Protein AF-A0AAU2DWI3-F1 (afdb_monomer)

Nearest PDB structures (foldseek):
  1qu7-assembly1_A  TM=3.838E-01  e=1.551E+00  Escherichia coli
  5xg2-assembly1_A  TM=2.667E-01  e=9.250E-01  Pyrococcus yayanosii CH1
  3g6b-assembly1_A  TM=2.271E-01  e=2.468E+00  Thermotoga maritima
  5sxc-assembly1_B  TM=2.935E-01  e=6.935E+00  Homo sapiens
  1qu7-assembly1_B  TM=2.711E-01  e=6.935E+00  Escherichia coli

Solvent-accessible surface area (backbone atoms only — not comparable to full-atom values): 12101 Å² total; per-residue (Å²): 140,81,84,73,81,55,63,67,58,49,51,55,54,53,54,41,72,77,35,64,80,52,50,62,56,52,50,53,53,51,52,52,53,51,51,49,49,53,55,50,51,54,44,53,52,42,54,52,49,31,52,52,38,48,52,51,37,52,54,57,32,52,75,64,40,48,51,50,47,74,67,54,55,76,81,74,30,66,65,56,35,57,43,28,65,79,51,62,45,47,69,55,34,58,71,56,32,45,71,55,40,19,51,50,38,40,79,73,68,38,82,51,65,66,58,23,44,54,50,21,46,45,47,29,52,21,23,71,75,48,85,73,82,52,91,61,44,75,59,52,33,54,50,41,27,52,34,30,50,51,33,53,50,38,51,49,52,44,51,53,49,51,52,50,50,51,57,55,61,71,66,54,95,65,96,75,62,74,72,54,98,81,82,58,85,47,94,74,75,89,72,69,74,76,70,76,74,78,79,83,77,74,87,83,70,88,79,134

pLDDT: mean 77.09, std 22.44, range [28.0, 97.19]

Radius of gyration: 25.39 Å; Cα contacts (8 Å, |Δi|>4): 155; chains: 1; bounding box: 54×41×77 Å

Secondary structure (DSSP, 8-state):
----THHHHHHHHHHHHH-TTHHHHHHHHHHHHHHHHHHHHHHHHHHHHHHHHHHHHHHHHHHH-HHHHHH--TTT-HHHHHHTTT--SHHHHHHH-HHHHHHHHHHTT---HHHHHHHHHHHHHHHHH--PPPTTHHHHHHHHHHHHHHHHHHHHHHHHHHHHHHHHHHT-S-------TTS---------TT----S-----PPP-

Foldseek 3Di:
DDDDPVPVVVVVVVVCVVCVPVVVLVVLLVVLVVVLVVLVVVLVVLVVVLVVLQVVLLVLCCVFQVLLSVLDDLLQDLLSLLCLLPPQALVSLLVCAQPNQLVVSVVSPPVDSVSSNSSSVSSNVSSVVDPDGDPCSVVSSVVSNVSSVVSVVSVVVSVVSVVVSVVSVVPRPDLDDDDDPPPDDDDDDPPDPSPPPPPDDDDPDDDD

Mean predicted aligned error: 12.96 Å

Sequence (208 aa):
MSTAPGAAQRVIVLLRDQHPELSPRIQETSEIAVDLKILTARRMDLSADLTRAINRLRSQMLEYFPALERAFDYSESKTALILLTGYETPAALRRIGRARLATWLKNHGVRVTNHARTAAEAAVTAAEAQSTAVPGEKNAAKMVHALAREVMALDEEVTQLNALIEGRSSTCPGKGLNRRRDGAFSCGGVRNPSAISRIRRGPSGPDP

Structure (mmCIF, N/CA/C/O backbone):
data_AF-A0AAU2DWI3-F1
#
_entry.id   AF-A0AAU2DWI3-F1
#
loop_
_atom_site.group_PDB
_atom_site.id
_atom_site.type_symbol
_atom_site.label_atom_id
_atom_site.label_alt_id
_atom_site.label_comp_id
_atom_site.label_asym_id
_atom_site.label_entity_id
_atom_site.label_seq_id
_atom_site.pdbx_PDB_ins_code
_atom_site.Cartn_x
_atom_site.Cartn_y
_atom_site.Cartn_z
_atom_site.occupancy
_atom_site.B_iso_or_equiv
_atom_site.auth_seq_id
_atom_site.auth_comp_id
_atom_site.auth_asym_id
_atom_site.auth_atom_id
_atom_site.pdbx_PDB_model_num
ATOM 1 N N . MET A 1 1 ? 38.549 26.160 -41.880 1.00 37.97 1 MET A N 1
ATOM 2 C CA . MET A 1 1 ? 39.115 24.840 -41.522 1.00 37.97 1 MET A CA 1
ATOM 3 C C . MET A 1 1 ? 37.947 23.907 -41.238 1.00 37.97 1 MET A C 1
ATOM 5 O O . MET A 1 1 ? 37.343 24.012 -40.183 1.00 37.97 1 MET A O 1
ATOM 9 N N . SER A 1 2 ? 37.537 23.126 -42.243 1.00 41.78 2 SER A N 1
ATOM 10 C CA . SER A 1 2 ? 36.351 22.257 -42.210 1.00 41.78 2 SER A CA 1
ATOM 11 C C . SER A 1 2 ? 36.806 20.817 -41.987 1.00 41.78 2 SER A C 1
ATOM 13 O O . SER A 1 2 ? 37.450 20.230 -42.856 1.00 41.78 2 SER A O 1
ATOM 15 N N . THR A 1 3 ? 36.550 20.272 -40.800 1.00 46.38 3 THR A N 1
ATOM 16 C CA . THR A 1 3 ? 36.859 18.877 -40.472 1.00 46.38 3 THR A CA 1
ATOM 17 C C . THR A 1 3 ? 35.860 17.987 -41.208 1.00 46.38 3 THR A C 1
ATOM 19 O O . THR A 1 3 ? 34.693 17.907 -40.834 1.00 46.38 3 THR A O 1
ATOM 22 N N . ALA A 1 4 ? 36.304 17.368 -42.303 1.00 46.03 4 ALA A N 1
ATOM 23 C CA . ALA A 1 4 ? 35.468 16.535 -43.159 1.00 46.03 4 ALA A CA 1
ATOM 24 C C . ALA A 1 4 ? 34.871 15.344 -42.371 1.00 46.03 4 ALA A C 1
ATOM 26 O O . ALA A 1 4 ? 35.631 14.539 -41.828 1.00 46.03 4 ALA A O 1
ATOM 27 N N . PRO A 1 5 ? 33.538 15.150 -42.358 1.00 48.31 5 PRO A N 1
ATOM 28 C CA . PRO A 1 5 ? 32.880 14.061 -41.621 1.00 48.31 5 PRO A CA 1
ATOM 29 C C . PRO A 1 5 ? 33.072 12.664 -42.258 1.00 48.31 5 PRO A C 1
ATOM 31 O O . PRO A 1 5 ? 32.447 11.691 -41.848 1.00 48.31 5 PRO A O 1
ATOM 34 N N . GLY A 1 6 ? 33.935 12.529 -43.271 1.00 54.12 6 GLY A N 1
ATOM 35 C CA . GLY A 1 6 ? 33.997 11.343 -44.129 1.00 54.12 6 GLY A CA 1
ATOM 36 C C . GLY A 1 6 ? 34.819 10.165 -43.601 1.00 54.12 6 GLY A C 1
ATOM 37 O O . GLY A 1 6 ? 34.555 9.036 -43.999 1.00 54.12 6 GLY A O 1
ATOM 38 N N . ALA A 1 7 ? 35.810 10.374 -42.729 1.00 55.81 7 ALA A N 1
ATOM 39 C CA . ALA A 1 7 ? 36.741 9.298 -42.361 1.00 55.81 7 ALA A CA 1
ATOM 40 C C . ALA A 1 7 ? 36.084 8.211 -41.490 1.00 55.81 7 ALA A C 1
ATOM 42 O O . ALA A 1 7 ? 36.219 7.026 -41.785 1.00 55.81 7 ALA A O 1
ATOM 43 N N . ALA A 1 8 ? 35.307 8.600 -40.474 1.00 51.22 8 ALA A N 1
ATOM 44 C CA . ALA A 1 8 ? 34.601 7.650 -39.610 1.00 51.22 8 ALA A CA 1
ATOM 45 C C . ALA A 1 8 ? 33.492 6.899 -40.368 1.00 51.22 8 ALA A C 1
ATOM 47 O O . ALA A 1 8 ? 33.382 5.678 -40.256 1.00 51.22 8 ALA A O 1
ATOM 48 N N . GLN A 1 9 ? 32.728 7.606 -41.210 1.00 53.53 9 GLN A N 1
ATOM 49 C CA . GLN A 1 9 ? 31.679 6.994 -42.026 1.00 53.53 9 GLN A CA 1
ATOM 50 C C . GLN A 1 9 ? 32.259 6.018 -43.065 1.00 53.53 9 GLN A C 1
ATOM 52 O O . GLN A 1 9 ? 31.697 4.947 -43.276 1.00 53.53 9 GLN A O 1
ATOM 57 N N . ARG A 1 10 ? 33.416 6.338 -43.669 1.00 56.47 10 ARG A N 1
ATOM 58 C CA . ARG A 1 10 ? 34.120 5.448 -44.610 1.00 56.47 10 ARG A CA 1
ATOM 59 C C . ARG A 1 10 ? 34.644 4.185 -43.939 1.00 56.47 10 ARG A C 1
ATOM 61 O O . ARG A 1 10 ? 34.520 3.122 -44.529 1.00 56.47 10 ARG A O 1
ATOM 68 N N . VAL A 1 11 ? 35.185 4.281 -42.723 1.00 58.59 11 VAL A N 1
ATOM 69 C CA . VAL A 1 11 ? 35.665 3.111 -41.964 1.00 58.59 11 VAL A CA 1
ATOM 70 C C . VAL A 1 11 ? 34.504 2.186 -41.580 1.00 58.59 11 VAL A C 1
ATOM 72 O O . VAL A 1 11 ? 34.630 0.974 -41.720 1.00 58.59 11 VAL A O 1
ATOM 75 N N . ILE A 1 12 ? 33.347 2.738 -41.192 1.00 60.19 12 ILE A N 1
ATOM 76 C CA . ILE A 1 12 ? 32.128 1.955 -40.916 1.00 60.19 12 ILE A CA 1
ATOM 77 C C . ILE A 1 12 ? 31.641 1.210 -42.169 1.00 60.19 12 ILE A C 1
ATOM 79 O O . ILE A 1 12 ? 31.275 0.040 -42.080 1.00 60.19 12 ILE A O 1
ATOM 83 N N . VAL A 1 13 ? 31.651 1.864 -43.336 1.00 61.19 13 VAL A N 1
ATOM 84 C CA . VAL A 1 13 ? 31.246 1.240 -44.608 1.00 61.19 13 VAL A CA 1
ATOM 85 C C . VAL A 1 13 ? 32.251 0.169 -45.054 1.00 61.19 13 VAL A C 1
ATOM 87 O O . VAL A 1 13 ? 31.831 -0.892 -45.500 1.00 61.19 13 VAL A O 1
ATOM 90 N N . LEU A 1 14 ? 33.559 0.385 -44.867 1.00 62.28 14 LEU A N 1
ATOM 91 C CA . LEU A 1 14 ? 34.599 -0.587 -45.237 1.00 62.28 14 LEU A CA 1
ATOM 92 C C . LEU A 1 14 ? 34.571 -1.852 -44.360 1.00 62.28 14 LEU A C 1
ATOM 94 O O . LEU A 1 14 ? 34.717 -2.960 -44.866 1.00 62.28 14 LEU A O 1
ATOM 98 N N . LEU A 1 15 ? 34.346 -1.694 -43.050 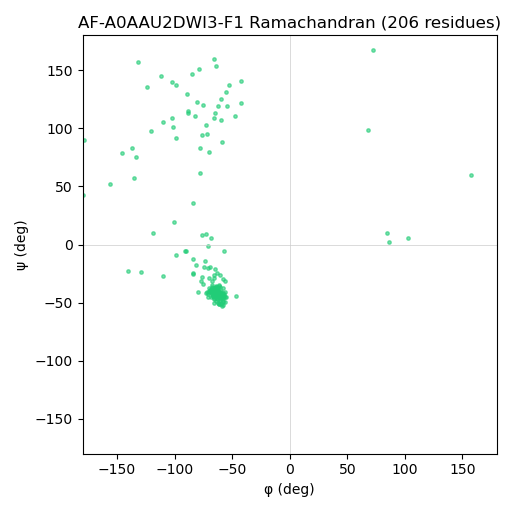1.00 59.72 15 LEU A N 1
ATOM 99 C CA . LEU A 1 15 ? 34.184 -2.814 -42.111 1.00 59.72 15 LEU A CA 1
ATOM 100 C C . LEU A 1 15 ? 32.896 -3.613 -42.367 1.00 59.72 15 LEU A C 1
ATOM 102 O O . LEU A 1 15 ? 32.874 -4.820 -42.140 1.00 59.72 15 LEU A O 1
ATOM 106 N N . ARG A 1 16 ? 31.838 -2.953 -42.859 1.00 57.72 16 ARG A N 1
ATOM 107 C CA . ARG A 1 16 ? 30.573 -3.580 -43.275 1.00 57.72 16 ARG A CA 1
ATOM 108 C C . ARG A 1 16 ? 30.743 -4.475 -44.508 1.00 57.72 16 ARG A C 1
ATOM 110 O O . ARG A 1 16 ? 30.122 -5.530 -44.560 1.00 57.72 16 ARG A O 1
ATOM 117 N N . ASP A 1 17 ? 31.589 -4.069 -45.452 1.00 61.62 17 ASP A N 1
ATOM 118 C CA . ASP A 1 17 ? 31.829 -4.786 -46.714 1.00 61.62 17 ASP A CA 1
ATOM 119 C C . ASP A 1 17 ? 32.730 -6.025 -46.528 1.00 61.62 17 ASP A C 1
ATOM 121 O O . ASP A 1 17 ? 32.561 -7.039 -47.197 1.00 61.62 17 ASP A O 1
ATOM 125 N N . GLN A 1 18 ? 33.660 -5.977 -45.564 1.00 66.69 18 GLN A N 1
ATOM 126 C CA . GLN A 1 18 ? 34.591 -7.078 -45.267 1.00 66.69 18 GLN A CA 1
ATOM 127 C C . GLN A 1 18 ? 33.989 -8.189 -44.387 1.00 66.69 18 GLN A C 1
ATOM 129 O O . GLN A 1 18 ? 34.527 -9.295 -44.347 1.00 66.69 18 GLN A O 1
ATOM 134 N N . HIS A 1 19 ? 32.883 -7.918 -43.686 1.00 60.34 19 HIS A N 1
ATOM 135 C CA . HIS A 1 19 ? 32.243 -8.864 -42.767 1.00 60.34 19 HIS A CA 1
ATOM 136 C C . HIS A 1 19 ? 30.708 -8.701 -42.763 1.00 60.34 19 HIS A C 1
ATOM 138 O O . HIS A 1 19 ? 30.148 -8.119 -41.823 1.00 60.34 19 HIS A O 1
ATOM 144 N N . PRO A 1 20 ? 29.998 -9.231 -43.777 1.00 59.03 20 PRO A N 1
ATOM 145 C CA . PRO A 1 20 ? 28.542 -9.099 -43.892 1.00 59.03 20 PRO A CA 1
ATOM 146 C C . PRO A 1 20 ? 27.791 -9.663 -42.673 1.00 59.03 20 PRO A C 1
ATOM 148 O O . PRO A 1 20 ? 26.772 -9.101 -42.277 1.00 59.03 20 PRO A O 1
ATOM 151 N N . GLU A 1 21 ? 28.357 -10.671 -42.001 1.00 51.41 21 GLU A N 1
ATOM 152 C CA . GLU A 1 21 ? 27.832 -11.299 -40.774 1.00 51.41 21 GLU A CA 1
ATOM 153 C C . GLU A 1 21 ? 27.751 -10.343 -39.563 1.00 51.41 21 GLU A C 1
ATOM 155 O O . GLU A 1 21 ? 26.979 -10.558 -38.627 1.00 51.41 21 GLU A O 1
ATOM 160 N N . LEU A 1 22 ? 28.571 -9.283 -39.537 1.00 55.66 22 LEU A N 1
ATOM 161 C CA . LEU A 1 22 ? 28.638 -8.343 -38.409 1.00 55.66 22 LEU A CA 1
ATOM 162 C C . LEU A 1 22 ? 27.564 -7.252 -38.491 1.00 55.66 22 LEU A C 1
ATOM 164 O O . LEU A 1 22 ? 27.168 -6.701 -37.465 1.00 55.66 22 LEU A O 1
ATOM 168 N N . SER A 1 23 ? 27.065 -6.957 -39.691 1.00 59.62 23 SER A N 1
ATOM 169 C CA . SER A 1 23 ? 26.030 -5.945 -39.929 1.00 59.62 23 SER A CA 1
ATOM 170 C C . SER A 1 23 ? 24.696 -6.238 -39.229 1.00 59.62 23 SER A C 1
ATOM 172 O O . SER A 1 23 ? 24.228 -5.350 -38.509 1.00 59.62 23 SER A O 1
ATOM 174 N N . PRO A 1 24 ? 24.095 -7.442 -39.354 1.00 61.72 24 PRO A N 1
ATOM 175 C CA . PRO A 1 24 ? 22.877 -7.772 -38.612 1.00 61.72 24 PRO A CA 1
ATOM 176 C C . PRO A 1 24 ? 23.120 -7.738 -37.099 1.00 61.72 24 PRO A C 1
ATOM 178 O O . PRO A 1 24 ? 22.315 -7.193 -36.355 1.00 61.72 24 PRO A O 1
ATOM 181 N N . ARG A 1 25 ? 24.295 -8.179 -36.637 1.00 57.31 25 ARG A N 1
ATOM 182 C CA . ARG A 1 25 ? 24.647 -8.215 -35.211 1.00 57.31 25 ARG A CA 1
ATOM 183 C C . ARG A 1 25 ? 24.768 -6.825 -34.573 1.00 57.31 25 ARG A C 1
ATOM 185 O O . ARG A 1 25 ? 24.364 -6.623 -33.426 1.00 57.31 25 ARG A O 1
ATOM 192 N N . ILE A 1 26 ? 25.325 -5.854 -35.302 1.00 62.09 26 ILE A N 1
ATOM 193 C CA . ILE A 1 26 ? 25.407 -4.449 -34.867 1.00 62.09 26 ILE A CA 1
ATOM 194 C C . ILE A 1 26 ? 24.010 -3.821 -34.841 1.00 62.09 26 ILE A C 1
ATOM 196 O O . ILE A 1 26 ? 23.686 -3.109 -33.890 1.00 62.09 26 ILE A O 1
ATOM 200 N N . GLN A 1 27 ? 23.182 -4.111 -35.847 1.00 63.38 27 GLN A N 1
ATOM 201 C CA . GLN A 1 27 ? 21.809 -3.617 -35.924 1.00 63.38 27 GLN A CA 1
ATOM 202 C C . GLN A 1 27 ? 20.957 -4.161 -34.765 1.00 63.38 27 GLN A C 1
ATOM 204 O O . GLN A 1 27 ? 20.379 -3.371 -34.021 1.00 63.38 27 GLN A O 1
ATOM 209 N N . GLU A 1 28 ? 20.993 -5.471 -34.514 1.00 63.19 28 GLU A N 1
ATOM 210 C CA . GLU A 1 28 ? 20.328 -6.122 -33.374 1.00 63.19 28 GLU A CA 1
ATOM 211 C C . GLU A 1 28 ? 20.784 -5.535 -32.030 1.00 63.19 28 GLU A C 1
ATOM 213 O O . GLU A 1 28 ? 19.968 -5.211 -31.167 1.00 63.19 28 GLU A O 1
ATOM 218 N N . THR A 1 29 ? 22.093 -5.323 -31.853 1.00 67.06 29 THR A N 1
ATOM 219 C CA . THR A 1 29 ? 22.635 -4.708 -30.629 1.00 67.06 29 THR A CA 1
ATOM 220 C C . THR A 1 29 ? 22.151 -3.263 -30.460 1.00 67.06 29 THR A C 1
ATOM 222 O O . THR A 1 29 ? 21.888 -2.825 -29.337 1.00 67.06 29 THR A O 1
ATOM 225 N N . SER A 1 30 ? 22.008 -2.516 -31.559 1.00 74.94 30 SER A N 1
ATOM 226 C CA . SER A 1 30 ? 21.504 -1.140 -31.535 1.00 74.94 30 SER A CA 1
ATOM 227 C C . SER A 1 30 ? 20.017 -1.070 -31.178 1.00 74.94 30 SER A C 1
ATOM 229 O O . SER A 1 30 ? 19.627 -0.229 -30.370 1.00 74.94 30 SER A O 1
ATOM 231 N N . GLU A 1 31 ? 19.206 -1.999 -31.685 1.00 79.50 31 GLU A N 1
ATOM 232 C CA . GLU A 1 31 ? 17.776 -2.085 -31.382 1.00 79.50 31 GLU A CA 1
ATOM 233 C C . GLU A 1 31 ? 17.545 -2.448 -29.917 1.00 79.50 31 GLU A C 1
ATOM 235 O O . GLU A 1 31 ? 16.773 -1.785 -29.226 1.00 79.50 31 GLU A O 1
ATOM 240 N N . ILE A 1 32 ? 18.298 -3.418 -29.386 1.00 80.81 32 ILE A N 1
ATOM 241 C CA . ILE A 1 32 ? 18.195 -3.768 -27.968 1.00 80.81 32 ILE A CA 1
ATOM 242 C C . ILE A 1 32 ? 18.614 -2.592 -27.069 1.00 80.81 32 ILE A C 1
ATOM 244 O O . ILE A 1 32 ? 17.987 -2.344 -26.037 1.00 80.81 32 ILE A O 1
ATOM 248 N N . ALA A 1 33 ? 19.648 -1.835 -27.450 1.00 81.88 33 ALA A N 1
ATOM 249 C CA . ALA A 1 33 ? 20.075 -0.658 -26.696 1.00 81.88 33 ALA A CA 1
ATOM 250 C C . ALA A 1 33 ? 19.005 0.451 -26.680 1.00 81.88 33 ALA A C 1
ATOM 252 O O . ALA A 1 33 ? 18.795 1.086 -25.642 1.00 81.88 33 ALA A O 1
ATOM 253 N N . VAL A 1 34 ? 18.313 0.674 -27.803 1.00 85.75 34 VAL A N 1
ATOM 254 C CA . VAL A 1 34 ? 17.199 1.631 -27.895 1.00 85.75 34 VAL A CA 1
ATOM 255 C C . VAL A 1 34 ? 16.023 1.181 -27.027 1.00 85.75 34 VAL A C 1
ATOM 257 O O . VAL A 1 34 ? 15.531 1.977 -26.226 1.00 85.75 34 VAL A O 1
ATOM 260 N N . ASP A 1 35 ? 15.634 -0.092 -27.096 1.00 83.62 35 ASP A N 1
ATOM 261 C CA . ASP A 1 35 ? 14.546 -0.635 -26.277 1.00 83.62 35 ASP A CA 1
ATOM 262 C C . ASP A 1 35 ? 14.845 -0.515 -24.784 1.00 83.62 35 ASP A C 1
ATOM 264 O O . ASP A 1 35 ? 14.027 -0.013 -24.013 1.00 83.62 35 ASP A O 1
ATOM 268 N N . LEU A 1 36 ? 16.048 -0.916 -24.359 1.00 87.50 36 LEU A N 1
ATOM 269 C CA . LEU A 1 36 ? 16.461 -0.805 -22.960 1.00 87.50 36 LEU A CA 1
ATOM 270 C C . LEU A 1 36 ? 16.460 0.648 -22.483 1.00 87.50 36 LEU A C 1
ATOM 272 O O . LEU A 1 36 ? 16.086 0.905 -21.337 1.00 87.50 36 LEU A O 1
ATOM 276 N N . LYS A 1 37 ? 16.833 1.606 -23.341 1.00 86.50 37 LYS A N 1
ATOM 277 C CA . LYS A 1 37 ? 16.758 3.036 -23.019 1.00 86.50 37 LYS A CA 1
ATOM 278 C C . LYS A 1 37 ? 15.312 3.477 -22.786 1.00 86.50 37 LYS A C 1
ATOM 280 O O . LYS A 1 37 ? 15.055 4.147 -21.788 1.00 86.50 37 LYS A O 1
ATOM 285 N N . ILE A 1 38 ? 14.385 3.087 -23.661 1.00 90.88 38 ILE A N 1
ATOM 286 C CA . ILE A 1 38 ? 12.957 3.422 -23.541 1.00 90.88 38 ILE A CA 1
ATOM 287 C C . ILE A 1 38 ? 12.371 2.817 -22.258 1.00 90.88 38 ILE A C 1
ATOM 289 O O . ILE A 1 38 ? 11.783 3.534 -21.447 1.00 90.88 38 ILE A O 1
ATOM 293 N N . LEU A 1 39 ? 12.587 1.518 -22.029 1.00 88.19 39 LEU A N 1
ATOM 294 C CA . LEU A 1 39 ? 12.068 0.813 -20.854 1.00 88.19 39 LEU A CA 1
ATOM 295 C C . LEU A 1 39 ? 12.657 1.376 -19.552 1.00 88.19 39 LEU A C 1
ATOM 297 O O . LEU A 1 39 ? 11.940 1.580 -18.573 1.00 88.19 39 LEU A O 1
ATOM 301 N N . THR A 1 40 ? 13.956 1.686 -19.537 1.00 87.69 40 THR A N 1
ATOM 302 C CA . THR A 1 40 ? 14.614 2.250 -18.350 1.00 87.69 40 THR A CA 1
ATOM 303 C C . THR A 1 40 ? 14.130 3.667 -18.054 1.00 87.69 40 THR A C 1
ATOM 305 O O . THR A 1 40 ? 13.931 3.986 -16.883 1.00 87.69 40 THR A O 1
ATOM 308 N N . ALA A 1 41 ? 13.903 4.498 -19.079 1.00 90.69 41 ALA A N 1
ATOM 309 C CA . ALA A 1 41 ? 13.323 5.831 -18.913 1.00 90.69 41 ALA A CA 1
ATOM 310 C C . ALA A 1 41 ? 11.937 5.751 -18.263 1.00 90.69 41 ALA A C 1
ATOM 312 O O . ALA A 1 41 ? 11.737 6.310 -17.186 1.00 90.69 41 ALA A O 1
ATOM 313 N N . ARG A 1 42 ? 11.035 4.935 -18.823 1.00 94.00 42 ARG A N 1
ATOM 314 C CA . ARG A 1 42 ? 9.691 4.738 -18.264 1.00 94.00 42 ARG A CA 1
ATOM 315 C C . ARG A 1 42 ? 9.721 4.218 -16.825 1.00 94.00 42 ARG A C 1
ATOM 317 O O . ARG A 1 42 ? 8.908 4.633 -16.004 1.00 94.00 42 ARG A O 1
ATOM 324 N N . ARG A 1 43 ? 10.664 3.333 -16.488 1.00 92.69 43 ARG A N 1
ATOM 325 C CA . ARG A 1 43 ? 10.814 2.834 -15.114 1.00 92.69 43 ARG A CA 1
ATOM 326 C C . ARG A 1 43 ? 11.187 3.952 -14.147 1.00 92.69 43 ARG A C 1
ATOM 328 O O . ARG A 1 43 ? 10.681 3.959 -13.027 1.00 92.69 43 ARG A O 1
ATOM 335 N N . MET A 1 44 ? 12.077 4.860 -14.549 1.00 90.69 44 MET A N 1
ATOM 336 C CA . MET A 1 44 ? 12.472 5.992 -13.706 1.00 90.69 44 MET A CA 1
ATOM 337 C C . MET A 1 44 ? 11.277 6.904 -13.427 1.00 90.69 44 MET A C 1
ATOM 339 O O . MET A 1 44 ? 11.068 7.266 -12.271 1.00 90.69 44 MET A O 1
ATOM 343 N N . ASP A 1 45 ? 10.461 7.184 -14.445 1.00 94.12 45 ASP A N 1
ATOM 344 C CA . ASP A 1 45 ? 9.245 7.988 -14.294 1.00 94.12 45 ASP A CA 1
ATOM 345 C C . ASP A 1 45 ? 8.257 7.328 -13.323 1.00 94.12 45 ASP A C 1
ATOM 347 O O . ASP A 1 45 ? 7.883 7.933 -12.319 1.00 94.12 45 ASP A O 1
ATOM 351 N N . LEU A 1 46 ? 7.936 6.045 -13.531 1.00 92.38 46 LEU A N 1
ATOM 352 C CA . LEU A 1 46 ? 7.033 5.300 -12.644 1.00 92.38 46 LEU A CA 1
ATOM 353 C C . LEU A 1 46 ? 7.561 5.191 -11.208 1.00 92.38 46 LEU A C 1
ATOM 355 O O . LEU A 1 46 ? 6.791 5.272 -10.257 1.00 92.38 46 LEU A O 1
ATOM 359 N N . SER A 1 47 ? 8.876 5.051 -11.023 1.00 90.19 47 SER A N 1
ATOM 360 C CA . SER A 1 47 ? 9.491 5.039 -9.686 1.00 90.19 47 SER A CA 1
ATOM 361 C C . SER A 1 47 ? 9.325 6.385 -8.972 1.00 90.19 47 SER A C 1
ATOM 363 O O . SER A 1 47 ? 9.100 6.439 -7.758 1.00 90.19 47 SER A O 1
ATOM 365 N N . ALA A 1 48 ? 9.424 7.487 -9.720 1.00 91.25 48 ALA A N 1
ATOM 366 C CA . ALA A 1 48 ? 9.198 8.821 -9.186 1.00 91.25 48 ALA A CA 1
ATOM 367 C C . ALA A 1 48 ? 7.716 9.043 -8.850 1.00 91.25 48 ALA A C 1
ATOM 369 O O . ALA A 1 48 ? 7.410 9.593 -7.789 1.00 91.25 48 ALA A O 1
ATOM 370 N N . ASP A 1 49 ? 6.807 8.576 -9.705 1.00 94.38 49 ASP A N 1
ATOM 371 C CA . ASP A 1 49 ? 5.361 8.639 -9.478 1.00 94.38 49 ASP A CA 1
ATOM 372 C C . ASP A 1 49 ? 4.957 7.810 -8.252 1.00 94.38 49 ASP A C 1
ATOM 374 O O . ASP A 1 49 ? 4.267 8.322 -7.371 1.00 94.38 49 ASP 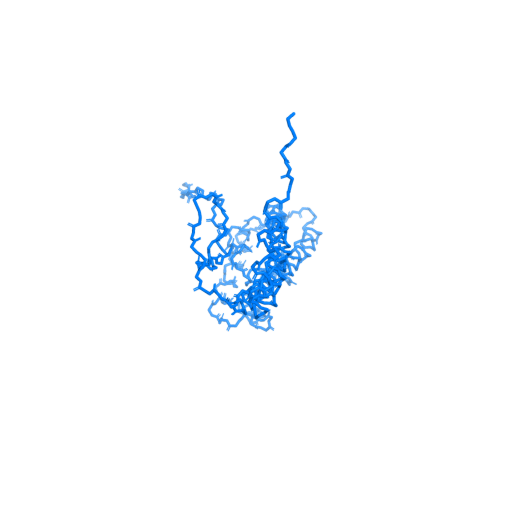A O 1
ATOM 378 N N . LEU A 1 50 ? 5.484 6.588 -8.117 1.00 93.62 50 LEU A N 1
ATOM 379 C CA . LEU A 1 50 ? 5.283 5.724 -6.951 1.00 93.62 50 LEU A CA 1
ATOM 380 C C . LEU A 1 50 ? 5.723 6.418 -5.656 1.00 93.62 50 LEU A C 1
ATOM 382 O O . LEU A 1 50 ? 4.988 6.436 -4.669 1.00 93.62 50 LEU A O 1
ATOM 386 N N . THR A 1 51 ? 6.896 7.058 -5.670 1.00 93.12 51 THR A N 1
ATOM 387 C CA . THR A 1 51 ? 7.400 7.821 -4.517 1.00 93.12 51 THR A CA 1
ATOM 388 C C . THR A 1 51 ? 6.464 8.978 -4.160 1.00 93.12 51 THR A C 1
ATOM 390 O O . THR A 1 51 ? 6.162 9.200 -2.984 1.00 93.12 51 THR A O 1
ATOM 393 N N . ARG A 1 52 ? 5.971 9.719 -5.162 1.00 94.62 52 ARG A N 1
ATOM 394 C CA . ARG A 1 52 ? 5.017 10.819 -4.948 1.00 94.62 52 ARG A CA 1
ATOM 395 C C . ARG A 1 52 ? 3.688 10.309 -4.386 1.00 94.62 52 ARG A C 1
ATOM 397 O O . ARG A 1 52 ? 3.181 10.906 -3.436 1.00 94.62 52 ARG A O 1
ATOM 404 N N . ALA A 1 53 ? 3.166 9.198 -4.902 1.00 95.19 53 ALA A N 1
ATOM 405 C CA . ALA A 1 53 ? 1.933 8.576 -4.424 1.00 95.19 53 ALA A CA 1
ATOM 406 C C . ALA A 1 53 ? 2.056 8.102 -2.965 1.00 95.19 53 ALA A C 1
ATOM 408 O O . ALA A 1 53 ? 1.189 8.411 -2.146 1.00 95.19 53 ALA A O 1
ATOM 409 N N . ILE A 1 54 ? 3.169 7.453 -2.598 1.00 94.62 54 ILE A N 1
ATOM 410 C CA . ILE A 1 54 ? 3.447 7.041 -1.211 1.00 94.62 54 ILE A CA 1
ATOM 411 C C . ILE A 1 54 ? 3.497 8.256 -0.281 1.00 94.62 54 ILE A C 1
ATOM 413 O O . ILE A 1 54 ? 2.880 8.247 0.782 1.00 94.62 54 ILE A O 1
ATOM 417 N N . ASN A 1 55 ? 4.192 9.326 -0.668 1.00 95.31 55 ASN A N 1
ATOM 418 C CA . ASN A 1 55 ? 4.279 10.524 0.168 1.00 95.31 55 ASN A CA 1
ATOM 419 C C . ASN A 1 55 ? 2.913 11.199 0.348 1.00 95.31 55 ASN A C 1
ATOM 421 O O . ASN A 1 55 ? 2.587 11.647 1.447 1.00 95.31 55 ASN A O 1
ATOM 425 N N . ARG A 1 56 ? 2.081 11.215 -0.698 1.00 95.25 56 ARG A N 1
ATOM 426 C CA . ARG A 1 56 ? 0.708 11.727 -0.625 1.00 95.25 56 ARG A CA 1
ATOM 427 C C . ARG A 1 56 ? -0.173 10.876 0.292 1.00 95.25 56 ARG A C 1
ATOM 429 O O . ARG A 1 56 ? -0.907 11.433 1.105 1.00 95.25 56 ARG A O 1
ATOM 436 N N . LEU A 1 57 ? -0.055 9.549 0.209 1.00 95.25 57 LEU A N 1
ATOM 437 C CA . LEU A 1 57 ? -0.724 8.604 1.108 1.00 95.25 57 LEU A CA 1
ATOM 438 C C . LEU A 1 57 ? -0.334 8.857 2.570 1.00 95.25 57 LEU A C 1
ATOM 440 O O . LEU A 1 57 ? -1.208 8.991 3.422 1.00 95.25 57 LEU A O 1
ATOM 444 N N . ARG A 1 58 ? 0.969 8.977 2.855 1.00 94.56 58 ARG A N 1
ATOM 445 C CA . ARG A 1 58 ? 1.482 9.243 4.209 1.00 94.56 58 ARG A CA 1
ATOM 446 C C . ARG A 1 58 ? 0.999 10.587 4.746 1.00 94.56 58 ARG A C 1
ATOM 448 O O . ARG A 1 58 ? 0.560 10.645 5.888 1.00 94.56 58 ARG A O 1
ATOM 455 N N . SER A 1 59 ? 1.011 11.638 3.923 1.00 94.00 59 SER A N 1
ATOM 456 C CA . SER A 1 59 ? 0.489 12.958 4.307 1.00 94.00 59 SER A CA 1
ATOM 457 C C . SER A 1 59 ? -0.979 12.882 4.728 1.00 94.00 59 SER A C 1
ATOM 459 O O . SER A 1 59 ? -1.330 13.358 5.800 1.00 94.00 59 SER A O 1
ATOM 461 N N . GLN A 1 60 ? -1.825 12.223 3.930 1.00 93.00 60 GLN A N 1
ATOM 462 C CA . GLN A 1 60 ? -3.246 12.061 4.255 1.00 93.00 60 GLN A CA 1
ATOM 463 C C . GLN A 1 60 ? -3.472 11.196 5.498 1.00 93.00 60 GLN A C 1
ATOM 465 O O . GLN A 1 60 ? -4.319 11.514 6.327 1.00 93.00 60 GLN A O 1
ATOM 470 N N . MET A 1 61 ? -2.688 10.132 5.674 1.00 92.25 61 MET A N 1
ATOM 471 C CA . MET A 1 61 ? -2.746 9.308 6.883 1.00 92.25 61 MET A CA 1
ATOM 472 C C . MET A 1 61 ? -2.380 10.096 8.147 1.00 92.25 61 MET A C 1
ATOM 474 O O . MET A 1 61 ? -3.025 9.915 9.178 1.00 92.25 61 MET A O 1
ATOM 478 N N . LEU A 1 62 ? -1.386 10.987 8.084 1.00 92.12 62 LEU A N 1
ATOM 479 C CA . LEU A 1 62 ? -0.983 11.817 9.225 1.00 92.12 62 LEU A CA 1
ATOM 480 C C . LEU A 1 62 ? -2.065 12.816 9.656 1.00 92.12 62 LEU A C 1
ATOM 482 O O . LEU A 1 62 ? -2.131 13.142 10.839 1.00 92.12 62 LEU A O 1
ATOM 486 N N . GLU A 1 63 ? -2.915 13.272 8.734 1.00 90.94 63 GLU A N 1
ATOM 487 C CA . GLU A 1 63 ? -3.973 14.246 9.028 1.00 90.94 63 GLU A CA 1
ATOM 488 C C . GLU A 1 63 ? -5.071 13.684 9.944 1.00 90.94 63 GLU A C 1
ATOM 490 O O . GLU A 1 63 ? -5.596 14.422 10.777 1.00 90.94 63 GLU A O 1
ATOM 495 N N . TYR A 1 64 ? -5.416 12.394 9.827 1.00 91.31 64 TYR A N 1
ATOM 496 C CA . TYR A 1 64 ? -6.523 11.814 10.606 1.00 91.31 64 TYR A CA 1
ATOM 497 C C . TYR A 1 64 ? -6.190 10.528 11.367 1.00 91.31 64 TYR A C 1
ATOM 499 O O . TYR A 1 64 ? -6.860 10.234 12.354 1.00 91.31 64 TYR A O 1
ATOM 507 N N . PHE A 1 65 ? -5.182 9.751 10.963 1.00 92.06 65 PHE A N 1
ATOM 508 C CA . PHE A 1 65 ? -4.828 8.481 11.608 1.00 92.06 65 PHE A CA 1
ATOM 509 C C . PHE A 1 65 ? -3.312 8.313 11.821 1.00 92.06 65 PHE A C 1
ATOM 511 O O . PHE A 1 65 ? -2.715 7.314 11.395 1.00 92.06 65 PHE A O 1
ATOM 518 N N . PRO A 1 66 ? -2.663 9.256 12.534 1.00 92.31 66 PRO A N 1
ATOM 519 C CA . PRO A 1 66 ? -1.219 9.230 12.763 1.00 92.31 66 PRO A CA 1
ATOM 520 C C . PRO A 1 66 ? -0.733 7.988 13.525 1.00 92.31 66 PRO A C 1
ATOM 522 O O . PRO A 1 66 ? 0.419 7.589 13.361 1.00 92.31 66 PRO A O 1
ATOM 525 N N . ALA A 1 67 ? -1.574 7.352 14.351 1.00 93.38 67 ALA A N 1
ATOM 526 C CA . ALA A 1 67 ? -1.194 6.111 15.029 1.00 93.38 67 ALA A CA 1
ATOM 527 C C . ALA A 1 67 ? -0.981 4.947 14.045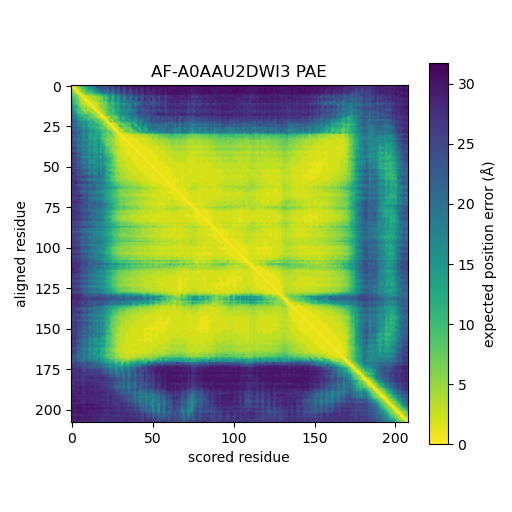 1.00 93.38 67 ALA A C 1
ATOM 529 O O . ALA A 1 67 ? -0.031 4.181 14.205 1.00 93.38 67 ALA A O 1
ATOM 530 N N . LEU A 1 68 ? -1.824 4.835 13.011 1.00 93.94 68 LEU A N 1
ATOM 531 C CA . LEU A 1 68 ? -1.687 3.795 11.989 1.00 93.94 68 LEU A CA 1
ATOM 532 C C . LEU A 1 68 ? -0.546 4.103 11.018 1.00 93.94 68 LEU A C 1
ATOM 534 O O . LEU A 1 68 ? 0.131 3.179 10.575 1.00 93.94 68 LEU A O 1
ATOM 538 N N . GLU A 1 69 ? -0.290 5.380 10.709 1.00 93.69 69 GLU A N 1
ATOM 539 C CA . GLU A 1 69 ? 0.873 5.761 9.894 1.00 93.69 69 GLU A CA 1
ATOM 540 C C . GLU A 1 69 ? 2.180 5.284 10.532 1.00 93.69 69 GLU A C 1
ATOM 542 O O . GLU A 1 69 ? 2.985 4.634 9.870 1.00 93.69 69 GLU A O 1
ATOM 547 N N . ARG A 1 70 ? 2.338 5.496 11.844 1.00 92.88 70 ARG A N 1
ATOM 548 C CA . ARG A 1 70 ? 3.533 5.077 12.588 1.00 92.88 70 ARG A CA 1
ATOM 549 C C . ARG A 1 70 ? 3.710 3.561 12.667 1.00 92.88 70 ARG A C 1
ATOM 551 O O . ARG A 1 70 ? 4.841 3.098 12.802 1.00 92.88 70 ARG A O 1
ATOM 558 N N . ALA A 1 71 ? 2.620 2.799 12.587 1.00 93.88 71 ALA A N 1
ATOM 559 C CA . ALA A 1 71 ? 2.635 1.345 12.716 1.00 93.88 71 ALA A CA 1
ATOM 560 C C . ALA A 1 71 ? 3.186 0.616 11.476 1.00 93.88 71 ALA A C 1
ATOM 562 O O . ALA A 1 71 ? 3.574 -0.548 11.585 1.00 93.88 71 ALA A O 1
ATOM 563 N N . PHE A 1 72 ? 3.229 1.270 10.309 1.00 92.94 72 PHE A N 1
ATOM 564 C CA . PHE A 1 72 ? 3.597 0.627 9.047 1.00 92.94 72 PHE A CA 1
ATOM 565 C C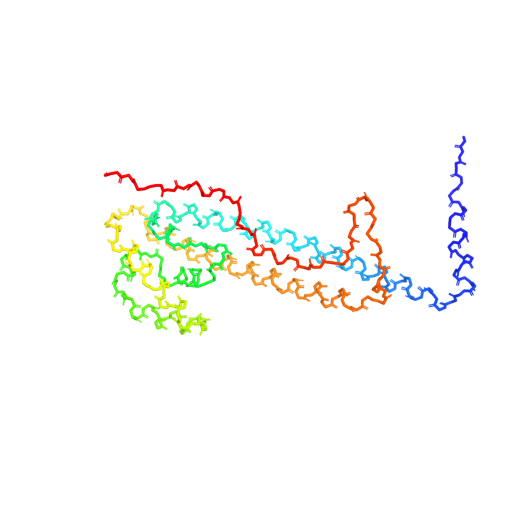 . PHE A 1 72 ? 4.640 1.408 8.249 1.00 92.94 72 PHE A C 1
ATOM 567 O O . PHE A 1 72 ? 4.801 2.619 8.385 1.00 92.94 72 PHE A O 1
ATOM 574 N N . ASP A 1 73 ? 5.352 0.694 7.374 1.00 91.00 73 ASP A N 1
ATOM 575 C CA . ASP A 1 73 ? 6.089 1.316 6.279 1.00 91.00 73 ASP A CA 1
ATOM 576 C C . ASP A 1 73 ? 5.418 0.991 4.946 1.00 91.00 73 ASP A C 1
ATOM 578 O O . ASP A 1 73 ? 5.474 -0.141 4.465 1.00 91.00 73 ASP A O 1
ATOM 582 N N . TYR A 1 74 ? 4.729 1.975 4.370 1.00 90.00 74 TYR A N 1
ATOM 583 C CA . TYR A 1 74 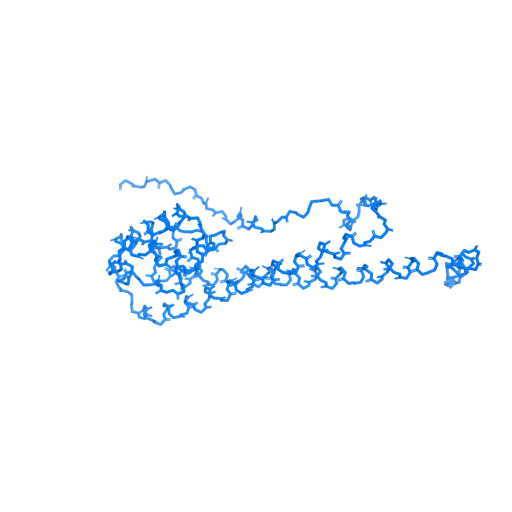? 3.926 1.789 3.158 1.00 90.00 74 TYR A CA 1
ATOM 584 C C . TYR A 1 74 ? 4.763 1.645 1.883 1.00 90.00 74 TYR A C 1
ATOM 586 O O . TYR A 1 74 ? 4.221 1.215 0.870 1.00 90.00 74 TYR A O 1
ATOM 594 N N . SER A 1 75 ? 6.059 1.976 1.919 1.00 87.50 75 SER A N 1
ATOM 595 C CA . SER A 1 75 ? 6.970 1.724 0.794 1.00 87.50 75 SER A CA 1
ATOM 596 C C . SER A 1 75 ? 7.392 0.259 0.687 1.00 87.50 75 SER A C 1
ATOM 598 O O . SER A 1 75 ? 7.676 -0.209 -0.409 1.00 87.50 75 SER A O 1
ATOM 600 N N . GLU A 1 76 ? 7.425 -0.471 1.805 1.00 87.12 76 GLU A N 1
ATOM 601 C CA . GLU A 1 76 ? 7.908 -1.858 1.847 1.00 87.12 76 GLU A CA 1
ATOM 602 C C . GLU A 1 76 ? 6.772 -2.867 2.100 1.00 87.12 76 GLU A C 1
ATOM 604 O O . GLU A 1 76 ? 6.841 -4.024 1.681 1.00 87.12 76 GLU A O 1
ATOM 609 N N . SER A 1 77 ? 5.692 -2.454 2.771 1.00 90.44 77 SER A N 1
ATOM 610 C CA . SER A 1 77 ? 4.623 -3.356 3.203 1.00 90.44 77 SER A CA 1
ATOM 611 C C . SER A 1 77 ? 3.412 -3.338 2.269 1.00 90.44 77 SER A C 1
ATOM 613 O O . SER A 1 77 ? 2.428 -2.630 2.498 1.00 90.44 77 SER A O 1
ATOM 615 N N . LYS A 1 78 ? 3.403 -4.245 1.282 1.00 90.94 78 LYS A N 1
ATOM 616 C CA . LYS A 1 78 ? 2.203 -4.529 0.464 1.00 90.94 78 LYS A CA 1
ATOM 617 C C . LYS A 1 78 ? 0.998 -4.943 1.318 1.00 90.94 78 LYS A C 1
ATOM 619 O O . LYS A 1 78 ? -0.137 -4.622 0.989 1.00 90.94 78 LYS A O 1
ATOM 624 N N . THR A 1 79 ? 1.241 -5.607 2.452 1.00 93.62 79 THR A N 1
ATOM 625 C CA . THR A 1 79 ? 0.188 -5.982 3.413 1.00 93.62 79 THR A CA 1
ATOM 626 C C . THR A 1 79 ? -0.507 -4.752 4.000 1.00 93.62 79 THR A C 1
ATOM 628 O O . THR A 1 79 ? -1.729 -4.755 4.135 1.00 93.62 79 THR A O 1
ATOM 631 N N . ALA A 1 80 ? 0.250 -3.698 4.322 1.00 93.94 80 ALA A N 1
ATOM 632 C CA . ALA A 1 80 ? -0.313 -2.454 4.840 1.00 93.94 80 ALA A CA 1
ATOM 633 C C . ALA A 1 80 ? -1.147 -1.728 3.775 1.00 93.94 80 ALA A C 1
ATOM 635 O O . ALA A 1 80 ? -2.233 -1.245 4.077 1.00 93.94 80 ALA A O 1
ATOM 636 N N . LEU A 1 81 ? -0.693 -1.719 2.518 1.00 95.25 81 LEU A N 1
ATOM 637 C CA . LEU A 1 81 ? -1.468 -1.156 1.407 1.00 95.25 81 LEU A CA 1
ATOM 638 C C . LEU A 1 81 ? -2.778 -1.921 1.182 1.00 95.25 81 LEU A C 1
ATOM 640 O O . LEU A 1 81 ? -3.828 -1.296 1.080 1.00 95.25 81 LEU A O 1
ATOM 644 N N . ILE A 1 82 ? -2.745 -3.260 1.197 1.00 95.81 82 ILE A N 1
ATOM 645 C CA . ILE A 1 82 ? -3.955 -4.095 1.094 1.00 95.81 82 ILE A CA 1
ATOM 646 C C . ILE A 1 82 ? -4.927 -3.783 2.236 1.00 95.81 82 ILE A C 1
ATOM 648 O O . ILE A 1 82 ? -6.122 -3.636 1.991 1.00 95.81 82 ILE A O 1
ATOM 652 N N . LEU A 1 83 ? -4.438 -3.634 3.471 1.00 96.12 83 LEU A N 1
ATOM 653 C CA . LEU A 1 83 ? -5.269 -3.247 4.615 1.00 96.12 83 LEU A CA 1
ATOM 654 C C . LEU A 1 83 ? -6.023 -1.936 4.351 1.00 96.12 83 LEU A C 1
ATOM 656 O O . LEU A 1 83 ? -7.234 -1.874 4.572 1.00 96.12 83 LEU A O 1
ATOM 660 N N . LEU A 1 84 ? -5.335 -0.929 3.807 1.00 95.56 84 LEU A N 1
ATOM 661 C CA . LEU A 1 84 ? -5.912 0.372 3.456 1.00 95.56 84 LEU A CA 1
ATOM 662 C C . LEU A 1 84 ? -6.863 0.338 2.247 1.00 95.56 84 LEU A C 1
ATOM 664 O O . LEU A 1 84 ? -7.429 1.365 1.899 1.00 95.56 84 LEU A O 1
ATOM 668 N N . THR A 1 85 ? -7.068 -0.812 1.600 1.00 95.12 85 THR A N 1
ATOM 669 C CA . THR A 1 85 ? -8.118 -0.958 0.575 1.00 95.12 85 THR A CA 1
ATOM 670 C C . THR A 1 85 ? -9.465 -1.411 1.142 1.00 95.12 85 THR A C 1
ATOM 672 O O . THR A 1 85 ? -10.439 -1.496 0.398 1.00 95.12 85 THR A O 1
ATOM 675 N N . GLY A 1 86 ? -9.545 -1.731 2.436 1.00 93.00 86 GLY A N 1
ATOM 676 C CA . GLY A 1 86 ? -10.810 -2.131 3.063 1.00 93.00 86 GLY A CA 1
ATOM 677 C C . GLY A 1 86 ? -11.041 -1.587 4.470 1.00 93.00 86 GLY A C 1
ATOM 678 O O . GLY A 1 86 ? -12.190 -1.525 4.910 1.00 93.00 86 GLY A O 1
ATOM 679 N N . TYR A 1 87 ? -9.979 -1.219 5.189 1.00 94.19 87 TYR A N 1
ATOM 680 C CA . TYR A 1 87 ? -10.054 -0.757 6.572 1.00 94.19 87 TYR A CA 1
ATOM 681 C C . TYR A 1 87 ? -9.154 0.458 6.797 1.00 94.19 87 TYR A C 1
ATOM 683 O O . TYR A 1 87 ? -8.045 0.337 7.312 1.00 94.19 87 TYR A O 1
ATOM 691 N N . GLU A 1 88 ? -9.651 1.646 6.452 1.00 91.06 88 GLU A N 1
ATOM 692 C CA . GLU A 1 88 ? -8.878 2.893 6.551 1.00 91.06 88 GLU A CA 1
ATOM 693 C C . GLU A 1 88 ? -9.195 3.711 7.815 1.00 91.06 88 GLU A C 1
ATOM 695 O O . GLU A 1 88 ? -8.510 4.688 8.104 1.00 91.06 88 GLU A O 1
ATOM 700 N N . THR A 1 89 ? -10.226 3.342 8.587 1.00 92.12 89 THR A N 1
ATOM 701 C CA . THR A 1 89 ? -10.688 4.117 9.758 1.00 92.12 89 THR A CA 1
ATOM 702 C C . THR A 1 89 ? -10.432 3.402 11.090 1.00 92.12 89 THR A C 1
ATOM 704 O O . THR A 1 89 ? -10.598 2.175 11.168 1.00 92.12 89 THR A O 1
ATOM 707 N N . PRO A 1 90 ? -10.109 4.137 12.178 1.00 92.12 90 PRO A N 1
ATOM 708 C CA . PRO A 1 90 ? -9.906 3.541 13.501 1.00 92.12 90 PRO A CA 1
ATOM 709 C C . PRO A 1 90 ? -11.137 2.764 13.983 1.00 92.12 90 PRO A C 1
ATOM 711 O O . PRO A 1 90 ? -11.027 1.652 14.502 1.00 92.12 90 PRO A O 1
ATOM 714 N N . ALA A 1 91 ? -12.336 3.314 13.765 1.00 91.69 91 ALA A N 1
ATOM 715 C CA . ALA A 1 91 ? -13.588 2.673 14.155 1.00 91.69 91 ALA A CA 1
ATOM 716 C C . ALA A 1 91 ? -13.825 1.347 13.411 1.00 91.69 91 ALA A C 1
ATOM 718 O O . ALA A 1 91 ? -14.239 0.361 14.027 1.00 91.69 91 ALA A O 1
ATOM 719 N N . ALA A 1 92 ? -13.533 1.290 12.105 1.00 92.56 92 ALA A N 1
ATOM 720 C CA . ALA A 1 92 ? -13.675 0.057 11.337 1.00 92.56 92 ALA A CA 1
ATOM 721 C C . ALA A 1 92 ? -12.700 -1.026 11.816 1.00 92.56 92 ALA A C 1
ATOM 723 O O . ALA A 1 92 ? -13.119 -2.177 11.958 1.00 92.56 92 ALA A O 1
ATOM 724 N N . LEU A 1 93 ? -11.451 -0.655 12.127 1.00 94.56 93 LEU A N 1
ATOM 725 C CA . LEU A 1 93 ? -10.429 -1.573 12.642 1.00 94.56 93 LEU A CA 1
ATOM 726 C C . LEU A 1 93 ? -10.795 -2.154 14.013 1.00 94.56 93 LEU A C 1
ATOM 728 O O . LEU A 1 93 ? -10.709 -3.368 14.207 1.00 94.56 93 LEU A O 1
ATOM 732 N N . ARG A 1 94 ? -11.292 -1.326 14.939 1.00 94.00 94 ARG A N 1
ATOM 733 C CA . ARG A 1 94 ? -11.797 -1.808 16.238 1.00 94.00 94 ARG A CA 1
ATOM 734 C C . ARG A 1 94 ? -12.970 -2.769 16.072 1.00 94.00 94 ARG A C 1
ATOM 736 O O . ARG A 1 94 ? -13.035 -3.790 16.747 1.00 94.00 94 ARG A O 1
ATOM 743 N N . ARG A 1 95 ? -13.891 -2.458 15.155 1.00 94.81 95 ARG A N 1
ATOM 744 C CA . ARG A 1 95 ? -15.099 -3.260 14.929 1.00 94.81 95 ARG A CA 1
ATOM 745 C C . ARG A 1 95 ? -14.796 -4.638 14.344 1.00 94.81 95 ARG A C 1
ATOM 747 O O . ARG A 1 95 ? -15.458 -5.606 14.712 1.00 94.81 95 ARG A O 1
ATOM 754 N N . ILE A 1 96 ? -13.849 -4.740 13.407 1.00 96.50 96 ILE A N 1
ATOM 755 C CA . ILE A 1 96 ? -13.475 -6.044 12.843 1.00 96.50 96 ILE A CA 1
ATOM 756 C C . ILE A 1 96 ? -12.681 -6.883 13.851 1.00 96.50 96 ILE A C 1
ATOM 758 O O . ILE A 1 96 ? -12.943 -8.080 13.983 1.00 96.50 96 ILE A O 1
ATOM 762 N N . GLY A 1 97 ? -11.748 -6.258 14.574 1.00 94.88 97 GLY A N 1
ATOM 763 C CA . GLY A 1 97 ? -10.854 -6.935 15.506 1.00 94.88 97 GLY A CA 1
ATOM 764 C C . GLY A 1 97 ? -9.772 -7.788 14.826 1.00 94.88 97 GLY A C 1
ATOM 765 O O . GLY A 1 97 ? -9.814 -8.091 13.631 1.00 94.88 97 GLY A O 1
ATOM 766 N N . ARG A 1 98 ? -8.781 -8.202 15.625 1.00 97.19 98 ARG A N 1
ATOM 767 C CA . ARG A 1 98 ? -7.513 -8.814 15.174 1.00 97.19 98 ARG A CA 1
ATOM 768 C C . ARG A 1 98 ? -7.709 -10.088 14.339 1.00 97.19 98 ARG A C 1
ATOM 770 O O . ARG A 1 98 ? -7.195 -10.194 13.228 1.00 97.19 98 ARG A O 1
ATOM 777 N N . ALA A 1 99 ? -8.486 -11.051 14.842 1.00 95.88 99 ALA A N 1
ATOM 778 C CA . ALA A 1 99 ? -8.639 -12.366 14.206 1.00 95.88 99 ALA A CA 1
ATOM 779 C C . ALA A 1 99 ? -9.361 -12.304 12.846 1.00 95.88 99 ALA A C 1
ATOM 781 O O . ALA A 1 99 ? -8.932 -12.926 11.867 1.00 95.88 99 ALA A O 1
ATOM 782 N N . ARG A 1 100 ? -10.448 -11.525 12.767 1.00 96.56 100 ARG A N 1
ATOM 783 C CA . ARG A 1 100 ? -11.208 -11.352 11.521 1.00 96.56 100 ARG A CA 1
ATOM 784 C C . ARG A 1 100 ? -10.415 -10.539 10.505 1.00 96.56 100 ARG A C 1
ATOM 786 O O . ARG A 1 100 ? -10.426 -10.900 9.334 1.00 96.56 100 ARG A O 1
ATOM 793 N N . LEU A 1 101 ? -9.672 -9.521 10.945 1.00 96.94 101 LEU A N 1
ATOM 794 C CA . LEU A 1 101 ? -8.806 -8.737 10.067 1.00 96.94 101 LEU A CA 1
ATOM 795 C C . LEU A 1 101 ? -7.675 -9.587 9.479 1.00 96.94 101 LEU A C 1
ATOM 797 O O . LEU A 1 101 ? -7.453 -9.552 8.273 1.00 96.94 101 LEU A O 1
ATOM 801 N N . ALA A 1 102 ? -7.016 -10.421 10.289 1.00 96.75 102 ALA A N 1
ATOM 802 C CA . ALA A 1 102 ? -5.994 -11.345 9.794 1.00 96.75 102 ALA A CA 1
ATOM 803 C C . ALA A 1 102 ? -6.560 -12.320 8.746 1.00 96.75 102 ALA A C 1
ATOM 805 O O . ALA A 1 102 ? -5.913 -12.597 7.739 1.00 96.75 102 ALA A O 1
ATOM 806 N N . THR A 1 103 ? -7.781 -12.820 8.959 1.00 96.50 103 THR A N 1
ATOM 807 C CA . THR A 1 103 ? -8.469 -13.696 7.996 1.00 96.50 103 THR A CA 1
ATOM 808 C C . THR A 1 103 ? -8.825 -12.945 6.712 1.00 96.50 103 THR A C 1
ATOM 810 O O . THR A 1 103 ? -8.567 -13.440 5.618 1.00 96.50 103 THR A O 1
ATOM 813 N N . TRP A 1 104 ? -9.350 -11.724 6.831 1.00 97.00 104 TRP A N 1
ATOM 814 C CA . TRP A 1 104 ? -9.658 -10.871 5.686 1.00 97.00 104 TRP A CA 1
ATOM 815 C C . TRP A 1 104 ? -8.411 -10.594 4.837 1.00 97.00 104 TRP A C 1
ATOM 817 O O . TRP A 1 104 ? -8.459 -10.772 3.623 1.00 97.00 104 TRP A O 1
ATOM 827 N N . LEU A 1 105 ? -7.278 -10.270 5.471 1.00 96.19 105 LEU A N 1
ATOM 828 C CA . LEU A 1 105 ? -5.998 -10.037 4.792 1.00 96.19 105 LEU A CA 1
ATOM 829 C C . LEU A 1 105 ? -5.520 -11.264 4.007 1.00 96.19 105 LEU A C 1
ATOM 831 O O . LEU A 1 105 ? -5.070 -11.130 2.869 1.00 96.19 105 LEU A O 1
ATOM 835 N N . LYS A 1 106 ? -5.652 -12.471 4.573 1.00 95.31 106 LYS A N 1
ATOM 836 C CA . LYS A 1 106 ? -5.329 -13.712 3.848 1.00 95.31 106 LYS A CA 1
ATOM 837 C C . LYS A 1 106 ? -6.203 -13.884 2.610 1.00 95.31 106 LYS A C 1
ATOM 839 O O . LYS A 1 106 ? -5.684 -14.173 1.535 1.00 95.31 106 LYS A O 1
ATOM 844 N N . ASN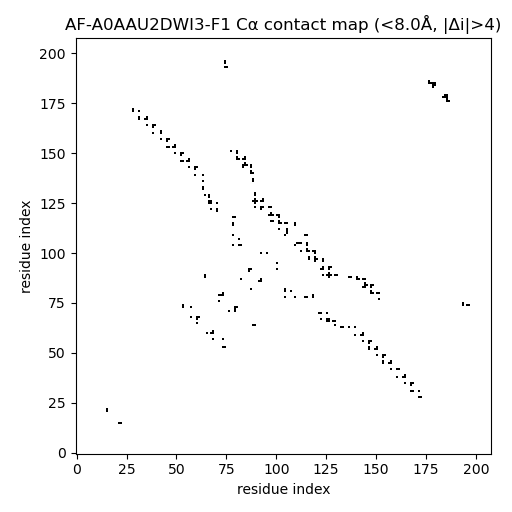 A 1 107 ? -7.507 -13.651 2.754 1.00 94.69 107 ASN A N 1
ATOM 845 C CA . ASN A 1 107 ? -8.463 -13.762 1.652 1.00 94.69 107 ASN A CA 1
ATOM 846 C C . ASN A 1 107 ? -8.214 -12.716 0.549 1.00 94.69 107 ASN A C 1
ATOM 848 O O . ASN A 1 107 ? -8.608 -12.939 -0.589 1.00 94.69 107 ASN A O 1
ATOM 852 N N . HIS A 1 108 ? -7.527 -11.613 0.867 1.00 93.12 108 HIS A N 1
ATOM 853 C CA . HIS A 1 108 ? -7.172 -10.539 -0.070 1.00 93.12 108 HIS A CA 1
ATOM 854 C C . HIS A 1 108 ? -5.719 -10.623 -0.574 1.00 93.12 108 HIS A C 1
ATOM 856 O O . HIS A 1 108 ? -5.176 -9.649 -1.090 1.00 93.12 108 HIS A O 1
ATOM 862 N N . GLY A 1 109 ? -5.080 -11.793 -0.461 1.00 88.38 109 GLY A N 1
ATOM 863 C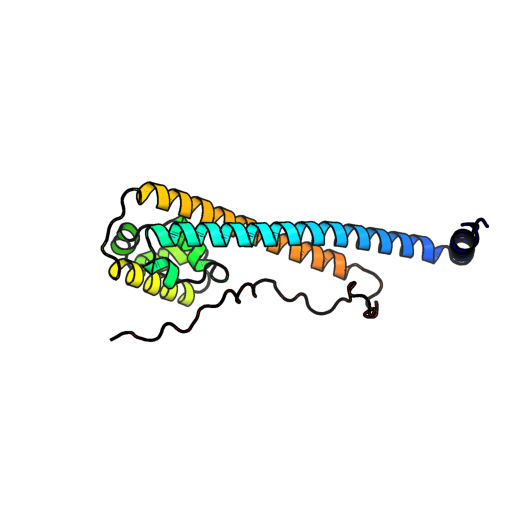 CA . GLY A 1 109 ? -3.810 -12.079 -1.137 1.00 88.38 109 GLY A CA 1
ATOM 864 C C . GLY A 1 109 ? -2.556 -12.013 -0.263 1.00 88.38 109 GLY A C 1
ATOM 865 O O . GLY A 1 109 ? -1.451 -12.195 -0.780 1.00 88.38 109 GLY A O 1
ATOM 866 N N . VAL A 1 110 ? -2.679 -11.824 1.056 1.00 91.31 110 VAL A N 1
ATOM 867 C CA . VAL A 1 110 ? -1.533 -11.923 1.975 1.00 91.31 110 VAL A CA 1
ATOM 868 C C . VAL A 1 110 ? -1.189 -13.396 2.210 1.00 91.31 110 VAL A C 1
ATOM 870 O O . VAL A 1 110 ? -1.760 -14.065 3.071 1.00 91.31 110 VAL A O 1
ATOM 873 N N . ARG A 1 111 ? -0.234 -13.909 1.425 1.00 86.00 111 ARG A N 1
ATOM 874 C CA . ARG A 1 111 ? 0.141 -15.338 1.400 1.00 86.00 111 ARG A CA 1
ATOM 875 C C . ARG A 1 111 ? 0.752 -15.833 2.713 1.00 86.00 111 ARG A C 1
ATOM 877 O O . ARG A 1 111 ? 0.511 -16.962 3.131 1.00 86.00 111 ARG A O 1
ATOM 884 N N . VAL A 1 112 ? 1.550 -14.998 3.376 1.00 90.38 112 VAL A N 1
ATOM 885 C CA . VAL A 1 112 ? 2.244 -15.383 4.610 1.00 90.38 112 VAL A CA 1
ATOM 886 C C . VAL A 1 112 ? 1.350 -15.105 5.812 1.00 90.38 112 VAL A C 1
ATOM 888 O O . VAL A 1 112 ? 1.101 -13.956 6.179 1.00 90.38 112 VAL A O 1
ATOM 891 N N . THR A 1 113 ? 0.920 -16.176 6.477 1.00 88.06 113 THR A N 1
ATOM 892 C CA . THR A 1 113 ? 0.010 -16.099 7.632 1.00 88.06 113 THR A CA 1
ATOM 893 C C . THR A 1 113 ? 0.541 -15.204 8.754 1.00 88.06 113 THR A C 1
ATOM 895 O O . THR A 1 113 ? -0.227 -14.434 9.331 1.00 88.06 113 THR A O 1
ATOM 898 N N . ASN A 1 114 ? 1.841 -15.269 9.050 1.00 91.56 114 ASN A N 1
ATOM 899 C CA . ASN A 1 114 ? 2.438 -14.440 10.097 1.00 91.56 114 ASN A CA 1
ATOM 900 C C . ASN A 1 114 ? 2.387 -12.945 9.759 1.00 91.56 114 ASN A C 1
ATOM 902 O O . ASN A 1 114 ? 2.069 -12.160 10.643 1.00 91.56 114 ASN A O 1
ATOM 906 N N . HIS A 1 115 ? 2.601 -12.546 8.499 1.00 91.69 115 HIS A N 1
ATOM 907 C CA . HIS A 1 115 ? 2.481 -11.138 8.102 1.00 91.69 115 HIS A CA 1
ATOM 908 C C . HIS A 1 115 ? 1.050 -10.624 8.267 1.00 91.69 115 HIS A C 1
ATOM 910 O O . HIS A 1 115 ? 0.862 -9.550 8.830 1.00 91.69 115 HIS A O 1
ATOM 916 N N . ALA A 1 116 ? 0.044 -11.411 7.869 1.00 92.50 116 ALA A N 1
ATOM 917 C CA . ALA A 1 116 ? -1.360 -11.047 8.068 1.00 92.50 116 ALA A CA 1
ATOM 918 C C . ALA A 1 116 ? -1.706 -10.871 9.556 1.00 92.50 116 ALA A C 1
ATOM 920 O O . ALA A 1 116 ? -2.363 -9.902 9.929 1.00 92.50 116 ALA A O 1
ATOM 921 N N . ARG A 1 117 ? -1.235 -11.783 10.419 1.00 94.75 117 ARG A N 1
ATOM 922 C CA . ARG A 1 117 ? -1.467 -11.710 11.868 1.00 94.75 117 ARG A CA 1
ATOM 923 C C . ARG A 1 117 ? -0.775 -10.500 12.494 1.00 94.75 117 ARG A C 1
ATOM 925 O O . ARG A 1 117 ? -1.428 -9.750 13.206 1.00 94.75 117 ARG A O 1
ATOM 932 N N . THR A 1 118 ? 0.513 -10.295 12.217 1.00 95.25 118 THR A N 1
ATOM 933 C CA . THR A 1 118 ? 1.280 -9.165 12.765 1.00 95.25 118 THR A CA 1
ATOM 934 C C . THR A 1 118 ? 0.727 -7.826 12.285 1.00 95.25 118 THR A C 1
ATOM 936 O O . THR A 1 118 ? 0.608 -6.900 13.081 1.00 95.25 118 THR A O 1
ATOM 939 N N . ALA A 1 119 ? 0.327 -7.722 11.014 1.00 94.56 119 ALA A N 1
ATOM 940 C CA . ALA A 1 119 ? -0.306 -6.512 10.501 1.00 94.56 119 ALA A CA 1
ATOM 941 C C . ALA A 1 119 ? -1.670 -6.262 11.157 1.00 94.56 119 ALA A C 1
ATOM 943 O O . ALA A 1 119 ? -1.953 -5.141 11.567 1.00 94.56 119 ALA A O 1
ATOM 944 N N . ALA A 1 120 ? -2.500 -7.294 11.322 1.00 96.12 120 ALA A N 1
ATOM 945 C CA . ALA A 1 120 ? -3.777 -7.143 12.011 1.00 96.12 120 ALA A CA 1
ATOM 946 C C . ALA A 1 120 ? -3.601 -6.712 13.478 1.00 96.12 120 ALA A C 1
ATOM 948 O O . ALA A 1 120 ? -4.327 -5.841 13.953 1.00 96.12 120 ALA A O 1
ATOM 949 N N . GLU A 1 121 ? -2.618 -7.286 14.175 1.00 96.75 121 GLU A N 1
ATOM 950 C CA . GLU A 1 121 ? -2.257 -6.921 15.548 1.00 96.75 121 GLU A CA 1
ATOM 951 C C . GLU A 1 121 ? -1.835 -5.450 15.648 1.00 96.75 121 GLU A C 1
ATOM 953 O O . GLU A 1 121 ? -2.378 -4.700 16.461 1.00 96.75 121 GLU A O 1
ATOM 958 N N . ALA A 1 122 ? -0.903 -5.023 14.790 1.00 96.19 122 ALA A N 1
ATOM 959 C CA . ALA A 1 122 ? -0.396 -3.656 14.766 1.00 96.19 122 ALA A CA 1
ATOM 960 C C . ALA A 1 122 ? -1.498 -2.643 14.422 1.00 96.19 122 ALA A C 1
ATOM 962 O O . ALA A 1 122 ? -1.617 -1.613 15.082 1.00 96.19 122 ALA A O 1
ATOM 963 N N . ALA A 1 123 ? -2.346 -2.955 13.438 1.00 95.62 123 ALA A N 1
ATOM 964 C CA . ALA A 1 123 ? -3.415 -2.065 12.999 1.00 95.62 123 ALA A CA 1
ATOM 965 C C . ALA A 1 123 ? -4.497 -1.869 14.066 1.00 95.62 123 ALA A C 1
ATOM 967 O O . ALA A 1 123 ? -4.923 -0.741 14.312 1.00 95.62 123 ALA A O 1
ATOM 968 N N . VAL A 1 124 ? -4.936 -2.947 14.725 1.00 96.12 124 VAL A N 1
ATOM 969 C CA . VAL A 1 124 ? -5.955 -2.841 15.780 1.00 96.12 124 VAL A CA 1
ATOM 970 C C . VAL A 1 124 ? -5.381 -2.163 17.021 1.00 96.12 124 VAL A C 1
ATOM 972 O O . VAL A 1 124 ? -6.047 -1.300 17.581 1.00 96.12 124 VAL A O 1
ATOM 975 N N . THR A 1 125 ? -4.136 -2.461 17.399 1.00 96.50 125 THR A N 1
ATOM 976 C CA . THR A 1 125 ? -3.455 -1.765 18.503 1.00 96.50 125 THR A CA 1
ATOM 977 C C . THR A 1 125 ? -3.321 -0.263 18.221 1.00 96.50 125 THR A C 1
ATOM 979 O O . THR A 1 125 ? -3.627 0.560 19.082 1.00 96.50 125 THR A O 1
ATOM 982 N N . ALA A 1 126 ? -2.946 0.124 16.997 1.00 94.44 126 ALA A N 1
ATOM 983 C CA . ALA A 1 126 ? -2.899 1.528 16.589 1.00 94.44 126 ALA A CA 1
ATOM 984 C C . ALA A 1 126 ? -4.284 2.193 16.626 1.00 94.44 126 ALA A C 1
ATOM 986 O O . ALA A 1 126 ? -4.415 3.338 17.060 1.00 94.44 126 ALA A O 1
ATOM 987 N N . ALA A 1 127 ? -5.327 1.472 16.207 1.00 93.50 127 ALA A N 1
ATOM 988 C CA . ALA A 1 127 ? -6.697 1.950 16.297 1.00 93.50 127 ALA A CA 1
ATOM 989 C C . ALA A 1 127 ? -7.134 2.136 17.754 1.00 93.50 127 ALA A C 1
ATOM 991 O O . ALA A 1 127 ? -7.755 3.138 18.076 1.00 93.50 127 ALA A O 1
ATOM 992 N N . GLU A 1 128 ? -6.820 1.213 18.658 1.00 93.00 128 GLU A N 1
ATOM 993 C CA . GLU A 1 128 ? -7.128 1.327 20.090 1.00 93.00 128 GLU A CA 1
ATOM 994 C C . GLU A 1 128 ? -6.394 2.504 20.751 1.00 93.00 128 GLU A C 1
ATOM 996 O O . GLU A 1 128 ? -6.990 3.199 21.569 1.00 93.00 128 GLU A O 1
ATOM 1001 N N . ALA A 1 129 ? -5.159 2.796 20.333 1.00 90.81 129 ALA A N 1
ATOM 1002 C CA . ALA A 1 129 ? -4.359 3.897 20.869 1.00 90.81 129 ALA A CA 1
ATOM 1003 C C . ALA A 1 129 ? -4.868 5.308 20.499 1.00 90.81 129 ALA A C 1
ATOM 1005 O O . ALA A 1 129 ? -4.494 6.276 21.158 1.00 90.81 129 ALA A O 1
ATOM 1006 N N . GLN A 1 130 ? -5.705 5.460 19.461 1.00 85.50 130 GLN A N 1
ATOM 1007 C CA . GLN A 1 130 ? -6.180 6.770 18.991 1.00 85.50 130 GLN A CA 1
ATOM 1008 C C . GLN A 1 130 ? -7.707 6.905 19.039 1.00 85.50 130 GLN A C 1
ATOM 1010 O O . GLN A 1 130 ? -8.403 6.528 18.099 1.00 85.50 130 GLN A O 1
ATOM 1015 N N . SER A 1 131 ? -8.251 7.517 20.090 1.00 75.19 131 SER A N 1
ATOM 1016 C CA . SER A 1 131 ? -9.708 7.684 20.278 1.00 75.19 131 SER A CA 1
ATOM 1017 C C . SER A 1 131 ? -10.306 8.971 19.700 1.00 75.19 131 SER A C 1
ATOM 1019 O O . SER A 1 131 ? -11.525 9.129 19.714 1.00 75.19 131 SER A O 1
ATOM 1021 N N . THR A 1 132 ? -9.485 9.883 19.181 1.00 75.12 132 THR A N 1
ATOM 1022 C CA . THR A 1 132 ? -9.939 11.168 18.642 1.00 75.12 132 THR A CA 1
ATOM 1023 C C . THR A 1 132 ? -10.484 11.019 17.220 1.00 75.12 132 THR A C 1
ATOM 1025 O O . THR A 1 132 ? -9.784 10.554 16.322 1.00 75.12 132 THR A O 1
ATOM 1028 N N . ALA A 1 133 ? -11.740 11.426 17.023 1.00 71.44 133 ALA A N 1
ATOM 1029 C CA . ALA A 1 133 ? -12.374 11.502 15.710 1.00 71.44 133 ALA A CA 1
ATOM 1030 C C . ALA A 1 133 ? -12.125 12.885 15.094 1.00 71.44 133 ALA A C 1
ATOM 1032 O O . ALA A 1 133 ? -12.375 13.906 15.737 1.00 71.44 133 ALA A O 1
ATOM 1033 N N . VAL A 1 134 ? -11.643 12.917 13.852 1.00 81.81 134 VAL A N 1
ATOM 1034 C CA . VAL A 1 134 ? -11.336 14.164 13.138 1.00 81.81 134 VAL A CA 1
ATOM 1035 C C . VAL A 1 134 ? -12.491 14.514 12.187 1.00 81.81 134 VAL A C 1
ATOM 1037 O O . VAL A 1 134 ? -13.014 13.629 11.499 1.00 81.81 134 VAL A O 1
ATOM 1040 N N . PRO A 1 135 ? -12.923 15.788 12.100 1.00 82.69 135 PRO A N 1
ATOM 1041 C CA . PRO A 1 135 ? -13.884 16.210 11.086 1.00 82.69 135 PRO A CA 1
ATOM 1042 C C . PRO A 1 135 ? -13.392 15.860 9.676 1.00 82.69 135 PRO A C 1
ATOM 1044 O O . PRO A 1 135 ? -12.253 16.137 9.320 1.00 82.69 135 PRO A O 1
ATOM 1047 N N . GLY A 1 136 ? -14.248 15.245 8.857 1.00 84.19 136 GLY A N 1
ATOM 1048 C CA . GLY A 1 136 ? -13.884 14.851 7.490 1.00 84.19 136 GLY A CA 1
ATOM 1049 C C . GLY A 1 136 ? -13.211 13.478 7.350 1.00 84.19 136 GLY A C 1
ATOM 1050 O O . GLY A 1 136 ? -12.943 13.074 6.219 1.00 84.19 136 GLY A O 1
ATOM 1051 N N . GLU A 1 137 ? -13.042 12.714 8.440 1.00 88.12 137 GLU A N 1
ATOM 1052 C CA . GLU A 1 137 ? -12.428 11.370 8.445 1.00 88.12 137 GLU A CA 1
ATOM 1053 C C . GLU A 1 137 ? -12.962 10.454 7.333 1.00 88.12 137 GLU A C 1
ATOM 1055 O O . GLU A 1 137 ? -12.195 9.815 6.622 1.00 88.12 137 GLU A O 1
ATOM 1060 N N . LYS A 1 138 ? -14.283 10.426 7.116 1.00 89.25 138 LYS A N 1
ATOM 1061 C CA . LYS A 1 138 ? -14.898 9.577 6.080 1.00 89.25 138 LYS A CA 1
ATOM 1062 C C . LYS A 1 138 ? -14.433 9.917 4.663 1.00 89.25 138 LYS A C 1
ATOM 1064 O O . LYS A 1 138 ? -14.353 9.026 3.823 1.00 89.25 138 LYS A O 1
ATOM 1069 N N . ASN A 1 139 ? -14.181 11.192 4.375 1.00 91.88 139 ASN A N 1
ATOM 1070 C CA . ASN A 1 139 ? -13.700 11.614 3.061 1.00 91.88 139 ASN A CA 1
ATOM 1071 C C . ASN A 1 139 ? -12.194 11.367 2.938 1.00 91.88 139 ASN A C 1
ATOM 1073 O O . ASN A 1 139 ? -11.768 10.842 1.913 1.00 91.88 139 ASN A O 1
ATOM 1077 N N . ALA A 1 140 ? -11.419 11.647 3.991 1.00 90.88 140 ALA A N 1
ATOM 1078 C CA . ALA A 1 140 ? -9.991 11.329 4.041 1.00 90.88 140 ALA A CA 1
ATOM 1079 C C . ALA A 1 140 ? -9.739 9.822 3.846 1.00 90.88 140 ALA A C 1
ATOM 1081 O O . ALA A 1 140 ? -8.933 9.435 3.004 1.00 90.88 140 ALA A O 1
ATOM 1082 N N . ALA A 1 141 ? -10.521 8.966 4.510 1.00 92.88 141 ALA A N 1
ATOM 1083 C CA . ALA A 1 141 ? -10.478 7.512 4.355 1.00 92.88 141 ALA A CA 1
ATOM 1084 C C . ALA A 1 141 ? -10.705 7.058 2.902 1.00 92.88 141 ALA A C 1
ATOM 1086 O O . ALA A 1 141 ? -9.978 6.209 2.3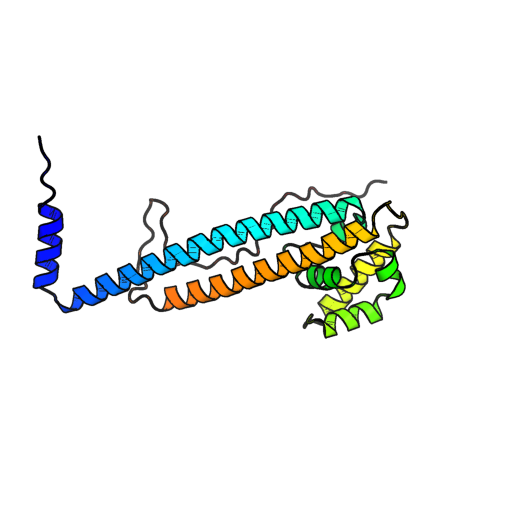96 1.00 92.88 141 ALA A O 1
ATOM 1087 N N . LYS A 1 142 ? -11.662 7.668 2.184 1.00 94.44 142 LYS A N 1
ATOM 1088 C CA . LYS A 1 142 ? -11.876 7.385 0.752 1.00 94.44 142 LYS A CA 1
ATOM 1089 C C . LYS A 1 142 ? -10.677 7.793 -0.105 1.00 94.44 142 LYS A C 1
ATOM 1091 O O . LYS A 1 142 ? -10.383 7.123 -1.092 1.00 94.44 142 LYS A O 1
ATOM 1096 N N . MET A 1 143 ? -10.006 8.893 0.237 1.00 95.12 143 MET A N 1
ATOM 1097 C CA . MET A 1 143 ? -8.815 9.330 -0.496 1.00 95.12 143 MET A CA 1
ATOM 1098 C C . MET A 1 143 ? -7.637 8.401 -0.225 1.00 95.12 143 MET A C 1
ATOM 1100 O O . MET A 1 143 ? -6.965 7.996 -1.166 1.00 95.12 143 MET A O 1
ATOM 1104 N N . VAL A 1 144 ? -7.440 7.986 1.028 1.00 95.88 144 VAL A N 1
ATOM 1105 C CA . VAL A 1 144 ? -6.454 6.966 1.404 1.00 95.88 144 VAL A CA 1
ATOM 1106 C C . VAL A 1 144 ? -6.704 5.654 0.669 1.00 95.88 144 VAL A C 1
ATOM 1108 O O . VAL A 1 144 ? -5.764 5.097 0.112 1.00 95.88 144 VAL A O 1
ATOM 1111 N N . HIS A 1 145 ? -7.957 5.206 0.578 1.00 95.94 145 HIS A N 1
ATOM 1112 C CA . HIS A 1 145 ? -8.326 4.028 -0.205 1.00 95.94 145 HIS A CA 1
ATOM 1113 C C . HIS A 1 145 ? -7.883 4.146 -1.671 1.00 95.94 145 HIS A C 1
ATOM 1115 O O . HIS A 1 145 ? -7.248 3.241 -2.217 1.00 95.94 145 HIS A O 1
ATOM 1121 N N . ALA A 1 146 ? -8.199 5.271 -2.322 1.00 96.81 146 ALA A N 1
ATOM 1122 C CA . ALA A 1 146 ? -7.819 5.509 -3.713 1.00 96.81 146 ALA A CA 1
ATOM 1123 C C . ALA A 1 146 ? -6.291 5.557 -3.890 1.00 96.81 146 ALA A C 1
ATOM 1125 O O . ALA A 1 146 ? -5.759 4.904 -4.786 1.00 96.81 146 ALA A O 1
ATOM 1126 N N . LEU A 1 147 ? -5.587 6.258 -2.996 1.00 96.31 147 LEU A N 1
ATOM 1127 C CA . LEU A 1 147 ? -4.127 6.370 -3.005 1.00 96.31 147 LEU A CA 1
ATOM 1128 C C . LEU A 1 147 ? -3.445 5.019 -2.760 1.00 96.31 147 LEU A C 1
ATOM 1130 O O . LEU A 1 147 ? -2.463 4.705 -3.422 1.00 96.31 147 LEU A O 1
ATOM 1134 N N . ALA A 1 148 ? -3.965 4.185 -1.857 1.00 96.88 148 ALA A N 1
ATOM 1135 C CA . ALA A 1 148 ? -3.426 2.848 -1.617 1.00 96.88 148 ALA A CA 1
ATOM 1136 C C . ALA A 1 148 ? -3.506 1.981 -2.883 1.00 96.88 148 ALA A C 1
ATOM 1138 O O . ALA A 1 148 ? -2.543 1.297 -3.231 1.00 96.88 148 ALA A O 1
ATOM 1139 N N . ARG A 1 149 ? -4.624 2.059 -3.616 1.00 96.94 149 ARG A N 1
ATOM 1140 C CA . ARG A 1 149 ? -4.783 1.368 -4.904 1.00 96.94 149 ARG A CA 1
ATOM 1141 C C . ARG A 1 149 ? -3.848 1.917 -5.978 1.00 96.94 149 ARG A C 1
ATOM 1143 O O . ARG A 1 149 ? -3.287 1.126 -6.728 1.00 96.94 149 ARG A O 1
ATOM 1150 N N . GLU A 1 150 ? -3.673 3.234 -6.042 1.00 96.69 150 GLU A N 1
ATOM 1151 C CA . GLU A 1 150 ? -2.735 3.889 -6.963 1.00 96.69 150 GLU A CA 1
ATOM 1152 C C . GLU A 1 150 ? -1.295 3.424 -6.710 1.00 96.69 150 GLU A C 1
ATOM 1154 O O . GLU A 1 150 ? -0.623 2.981 -7.638 1.00 96.69 150 GLU A O 1
ATOM 1159 N N . VAL A 1 151 ? -0.849 3.421 -5.449 1.00 96.81 151 VAL A N 1
ATOM 1160 C CA . VAL A 1 151 ? 0.479 2.918 -5.059 1.00 96.81 151 VAL A CA 1
ATOM 1161 C C . VAL A 1 151 ? 0.650 1.456 -5.474 1.00 96.81 151 VAL A C 1
ATOM 1163 O O . VAL A 1 151 ? 1.668 1.105 -6.063 1.00 96.81 151 VAL A O 1
ATOM 1166 N N . MET A 1 152 ? -0.347 0.603 -5.215 1.00 95.38 152 MET A N 1
ATOM 1167 C CA . MET A 1 152 ? -0.289 -0.809 -5.609 1.00 95.38 152 MET A CA 1
ATOM 1168 C C . MET A 1 152 ? -0.226 -1.001 -7.130 1.00 95.38 152 MET A C 1
ATOM 1170 O O . MET A 1 152 ? 0.460 -1.911 -7.589 1.00 95.38 152 MET A O 1
ATOM 1174 N N . ALA A 1 153 ? -0.934 -0.177 -7.905 1.00 96.19 153 ALA A N 1
ATOM 1175 C CA . ALA A 1 153 ? -0.905 -0.239 -9.364 1.00 96.19 153 ALA A CA 1
ATOM 1176 C C . ALA A 1 153 ? 0.457 0.200 -9.921 1.00 96.19 153 ALA A C 1
ATOM 1178 O O . ALA A 1 153 ? 1.030 -0.496 -10.755 1.00 96.19 153 ALA A O 1
ATOM 1179 N N . LEU A 1 154 ? 1.010 1.304 -9.408 1.00 94.69 154 LEU A N 1
ATOM 1180 C CA . LEU A 1 154 ? 2.331 1.798 -9.801 1.00 94.69 154 LEU A CA 1
ATOM 1181 C C . LEU A 1 154 ? 3.445 0.801 -9.449 1.00 94.69 154 LEU A C 1
ATOM 1183 O O . LEU A 1 154 ? 4.324 0.554 -10.271 1.00 94.69 154 LEU A O 1
ATOM 1187 N N . ASP A 1 155 ? 3.403 0.197 -8.258 1.00 94.06 155 ASP A N 1
ATOM 1188 C CA . ASP A 1 155 ? 4.356 -0.841 -7.834 1.00 94.06 155 ASP A CA 1
ATOM 1189 C C . ASP A 1 155 ? 4.317 -2.075 -8.753 1.00 94.06 155 ASP A C 1
ATOM 1191 O O . ASP A 1 155 ? 5.354 -2.617 -9.150 1.00 94.06 155 ASP A O 1
ATOM 1195 N N . GLU A 1 156 ? 3.113 -2.485 -9.154 1.00 94.25 156 GLU A N 1
ATOM 1196 C CA . GLU A 1 156 ? 2.911 -3.585 -10.094 1.00 94.25 156 GLU A CA 1
ATOM 1197 C C . GLU A 1 156 ? 3.459 -3.240 -11.490 1.00 94.25 156 GLU A C 1
ATOM 1199 O O . GLU A 1 156 ? 4.213 -4.031 -12.058 1.00 94.25 156 GLU A O 1
ATOM 1204 N N . GLU A 1 157 ? 3.182 -2.042 -12.021 1.00 94.69 157 GLU A N 1
ATOM 1205 C CA . GLU A 1 157 ? 3.752 -1.583 -13.297 1.00 94.69 157 GLU A CA 1
ATOM 1206 C C . GLU A 1 157 ? 5.288 -1.532 -13.260 1.00 94.69 157 GLU A C 1
ATOM 1208 O O . GLU A 1 157 ? 5.953 -1.992 -14.193 1.00 94.69 157 GLU A O 1
ATOM 1213 N N . VAL A 1 158 ? 5.877 -1.020 -12.172 1.00 93.06 158 VAL A N 1
ATOM 1214 C CA . VAL A 1 158 ? 7.337 -1.006 -11.978 1.00 93.06 158 VAL A CA 1
ATOM 1215 C C . VAL A 1 158 ? 7.892 -2.430 -11.967 1.00 93.06 158 VAL A C 1
ATOM 1217 O O . VAL A 1 158 ? 8.925 -2.695 -12.589 1.00 93.06 158 VAL A O 1
ATOM 1220 N N . THR A 1 159 ? 7.217 -3.359 -11.292 1.00 92.56 159 THR A N 1
ATOM 1221 C CA . THR A 1 159 ? 7.625 -4.768 -11.226 1.00 92.56 159 THR A CA 1
ATOM 1222 C C . THR A 1 159 ? 7.586 -5.431 -12.603 1.00 92.56 159 THR A C 1
ATOM 1224 O O . THR A 1 159 ? 8.561 -6.074 -13.004 1.00 92.56 159 THR A O 1
ATOM 1227 N N . GLN A 1 160 ? 6.511 -5.228 -13.364 1.00 92.69 160 GLN A N 1
ATOM 1228 C CA . GLN A 1 160 ? 6.375 -5.751 -14.725 1.00 92.69 160 GLN A CA 1
ATOM 1229 C C . GLN A 1 160 ? 7.450 -5.186 -15.655 1.00 92.69 160 GLN A C 1
ATOM 1231 O O . GLN A 1 160 ? 8.086 -5.927 -16.407 1.00 92.69 160 GLN A O 1
ATOM 1236 N N . LEU A 1 161 ? 7.726 -3.884 -15.563 1.00 91.56 161 LEU A N 1
ATOM 1237 C CA . LEU A 1 161 ? 8.738 -3.238 -16.388 1.00 91.56 161 LEU A CA 1
ATOM 1238 C C . LEU A 1 161 ? 10.158 -3.705 -16.045 1.00 91.56 161 LEU A C 1
ATOM 1240 O O . LEU A 1 161 ? 10.977 -3.893 -16.943 1.00 91.56 161 LEU A O 1
ATOM 1244 N N . ASN A 1 162 ? 10.447 -3.962 -14.766 1.00 90.62 162 ASN A N 1
ATOM 1245 C CA . ASN A 1 162 ? 11.704 -4.591 -14.358 1.00 90.62 162 ASN A CA 1
ATOM 1246 C C . ASN A 1 162 ? 11.867 -5.990 -14.971 1.00 90.62 162 ASN A C 1
ATOM 1248 O O . ASN A 1 162 ? 12.951 -6.310 -15.456 1.00 90.62 162 ASN A O 1
ATOM 1252 N N . ALA A 1 163 ? 10.801 -6.796 -15.006 1.00 89.31 163 ALA A N 1
ATOM 1253 C CA . ALA A 1 163 ? 10.836 -8.110 -15.646 1.00 89.31 163 ALA A CA 1
ATOM 1254 C C . ALA A 1 163 ? 11.087 -8.009 -17.164 1.00 89.31 163 ALA A C 1
ATOM 1256 O O . ALA A 1 163 ? 11.880 -8.780 -17.705 1.00 89.31 163 ALA A O 1
ATOM 1257 N N . LEU A 1 164 ? 10.486 -7.025 -17.845 1.00 89.81 164 LEU A N 1
ATOM 1258 C CA . LEU A 1 164 ? 10.736 -6.764 -19.270 1.00 89.81 164 LEU A CA 1
ATOM 1259 C C . LEU A 1 164 ? 12.183 -6.332 -19.540 1.00 89.81 164 LEU A C 1
ATOM 1261 O O . LEU A 1 164 ? 12.800 -6.814 -20.490 1.00 89.81 164 LEU A O 1
ATOM 1265 N N . ILE A 1 165 ? 12.745 -5.458 -18.699 1.00 88.12 165 ILE A N 1
ATOM 1266 C CA . ILE A 1 165 ? 14.150 -5.034 -18.795 1.00 88.12 165 ILE A CA 1
ATOM 1267 C C . ILE A 1 165 ? 15.088 -6.238 -18.623 1.00 88.12 165 ILE A C 1
ATOM 1269 O O . ILE A 1 165 ? 16.034 -6.397 -19.397 1.00 88.12 165 ILE A O 1
ATOM 1273 N N . GLU A 1 166 ? 14.821 -7.116 -17.653 1.00 85.06 166 GLU A N 1
ATOM 1274 C CA . GLU A 1 166 ? 15.624 -8.326 -17.434 1.00 85.06 166 GLU A CA 1
ATOM 1275 C C . GLU A 1 166 ? 15.515 -9.297 -18.626 1.00 85.06 166 GLU A C 1
ATOM 1277 O O . GLU A 1 166 ? 16.526 -9.776 -19.146 1.00 85.06 166 GLU A O 1
ATOM 1282 N N . GLY A 1 167 ? 14.305 -9.514 -19.151 1.00 86.94 167 GLY A N 1
ATOM 1283 C CA . GLY A 1 167 ? 14.081 -10.331 -20.348 1.00 86.94 167 GLY A CA 1
ATOM 1284 C C . GLY A 1 167 ? 14.785 -9.779 -21.595 1.00 86.94 167 GLY A C 1
ATOM 1285 O O . GLY A 1 167 ? 15.434 -10.514 -22.341 1.00 86.94 167 GLY A O 1
ATOM 1286 N N . ARG A 1 168 ? 14.738 -8.460 -21.807 1.00 83.19 168 ARG A N 1
ATOM 1287 C CA . ARG A 1 168 ? 15.386 -7.827 -22.964 1.00 83.19 168 ARG A CA 1
ATOM 1288 C C . ARG A 1 168 ? 16.910 -7.825 -22.833 1.00 83.19 168 ARG A C 1
ATOM 1290 O O . ARG A 1 168 ? 17.603 -8.126 -23.801 1.00 83.19 168 ARG A O 1
ATOM 1297 N N . SER A 1 169 ? 17.439 -7.558 -21.639 1.00 77.56 169 SER A N 1
ATOM 1298 C CA . SER A 1 169 ? 18.888 -7.537 -21.389 1.00 77.56 169 SER A CA 1
ATOM 1299 C C . SER A 1 169 ? 19.537 -8.927 -21.430 1.00 77.56 169 SER A C 1
ATOM 1301 O O . SER A 1 169 ? 20.701 -9.053 -21.816 1.00 77.56 169 SER A O 1
ATOM 1303 N N . SER A 1 170 ? 18.793 -9.984 -21.091 1.00 75.81 170 SER A N 1
ATOM 1304 C CA . SER A 1 170 ? 19.266 -11.371 -21.198 1.00 75.81 170 SER A CA 1
ATOM 1305 C C . SER A 1 170 ? 19.384 -11.868 -22.644 1.00 75.81 170 SER A C 1
ATOM 1307 O O . SER A 1 170 ? 20.176 -12.775 -22.894 1.00 75.81 170 SER A O 1
ATOM 1309 N N . THR A 1 171 ? 18.691 -11.228 -23.593 1.00 68.06 171 THR A N 1
ATOM 1310 C CA . THR A 1 171 ? 18.711 -11.567 -25.029 1.00 68.06 171 THR A CA 1
ATOM 1311 C C . THR A 1 171 ? 19.902 -10.939 -25.786 1.00 68.06 171 THR A C 1
ATOM 1313 O O . THR A 1 171 ? 20.210 -11.350 -26.900 1.00 68.06 171 THR A O 1
ATOM 1316 N N . CYS A 1 172 ? 20.629 -9.981 -25.193 1.00 50.91 172 CYS A N 1
ATOM 1317 C CA . CYS A 1 172 ? 21.807 -9.350 -25.810 1.00 50.91 172 CYS A CA 1
ATOM 1318 C C . CYS A 1 172 ? 22.957 -10.348 -26.086 1.00 50.91 172 CYS A C 1
ATOM 1320 O O . CYS A 1 172 ? 23.550 -10.861 -25.125 1.00 50.91 172 CYS A O 1
ATOM 1322 N N . PRO A 1 173 ? 23.394 -10.545 -27.349 1.00 48.69 173 PRO A N 1
ATOM 1323 C CA . PRO A 1 173 ? 24.552 -11.373 -27.680 1.00 48.69 173 PRO A CA 1
ATOM 1324 C C . PRO A 1 173 ? 25.857 -10.607 -27.401 1.00 48.69 173 PRO A C 1
ATOM 1326 O O . PRO A 1 173 ? 26.453 -9.999 -28.283 1.00 48.69 173 PRO A O 1
ATOM 1329 N N . GLY A 1 174 ? 26.309 -10.610 -26.146 1.00 52.69 174 GLY A N 1
ATOM 1330 C CA . GLY A 1 174 ? 27.538 -9.913 -25.753 1.00 52.69 174 GLY A CA 1
ATOM 1331 C C . GLY A 1 174 ? 27.603 -9.580 -24.268 1.00 52.69 174 GLY A C 1
ATOM 1332 O O . GLY A 1 174 ? 27.704 -8.412 -23.896 1.00 52.69 174 GLY A O 1
ATOM 1333 N N . LYS A 1 175 ? 27.554 -10.592 -23.390 1.00 44.56 175 LYS A N 1
ATOM 1334 C CA . LYS A 1 175 ? 27.867 -10.418 -21.959 1.00 44.56 175 LYS A CA 1
ATOM 1335 C C . LYS A 1 175 ? 29.373 -10.170 -21.803 1.00 44.56 175 LYS A C 1
ATOM 1337 O O . LYS A 1 175 ? 30.145 -11.076 -21.520 1.00 44.56 175 LYS A O 1
ATOM 1342 N N . GLY A 1 176 ? 29.782 -8.933 -22.057 1.00 39.50 176 GLY A N 1
ATOM 1343 C CA . GLY A 1 176 ? 31.173 -8.495 -22.031 1.00 39.50 176 GLY A CA 1
ATOM 1344 C C . GLY A 1 176 ? 31.319 -7.012 -22.358 1.00 39.50 176 GLY A C 1
ATOM 1345 O O . GLY A 1 176 ? 32.199 -6.644 -23.126 1.00 39.50 176 GLY A O 1
ATOM 1346 N N . LEU A 1 177 ? 30.452 -6.146 -21.825 1.00 39.84 177 LEU A N 1
ATOM 1347 C CA . LEU A 1 177 ? 30.641 -4.698 -21.935 1.00 39.84 177 LEU A CA 1
ATOM 1348 C C . LEU A 1 177 ? 31.204 -4.154 -20.621 1.00 39.84 177 LEU A C 1
ATOM 1350 O O . LEU A 1 177 ? 30.514 -4.013 -19.615 1.00 39.84 177 LEU A O 1
ATOM 1354 N N . ASN A 1 178 ? 32.513 -3.921 -20.676 1.00 35.69 178 ASN A N 1
ATOM 1355 C CA . ASN A 1 178 ? 33.374 -3.332 -19.664 1.00 35.69 178 ASN A CA 1
ATOM 1356 C C . ASN A 1 178 ? 32.830 -1.979 -19.161 1.00 35.69 178 ASN A C 1
ATOM 1358 O O . ASN A 1 178 ? 32.415 -1.128 -19.948 1.00 35.69 178 ASN A O 1
ATOM 1362 N N . ARG A 1 179 ? 32.890 -1.780 -17.841 1.00 38.38 179 ARG A N 1
ATOM 1363 C CA . ARG A 1 179 ? 32.518 -0.556 -17.119 1.00 38.38 179 ARG A CA 1
ATOM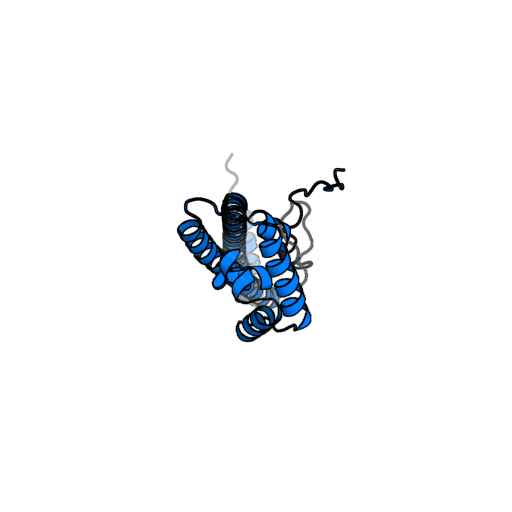 1364 C C . ARG A 1 179 ? 33.383 0.616 -17.606 1.00 38.38 179 ARG A C 1
ATOM 1366 O O . ARG A 1 179 ? 34.567 0.680 -17.273 1.00 38.38 179 ARG A O 1
ATOM 1373 N N . ARG A 1 180 ? 32.818 1.550 -18.379 1.00 36.00 180 ARG A N 1
ATOM 1374 C CA . ARG A 1 180 ? 33.526 2.786 -18.749 1.00 36.00 180 ARG A CA 1
ATOM 1375 C C . ARG A 1 180 ? 33.494 3.800 -17.592 1.00 36.00 180 ARG A C 1
ATOM 1377 O O . ARG A 1 180 ? 32.623 3.767 -16.723 1.00 36.00 180 ARG A O 1
ATOM 1384 N N . ARG A 1 181 ? 34.533 4.639 -17.528 1.00 37.25 181 ARG A N 1
ATOM 1385 C CA . ARG A 1 181 ? 34.883 5.547 -16.412 1.00 37.25 181 ARG A CA 1
ATOM 1386 C C . ARG A 1 181 ? 34.013 6.819 -16.330 1.00 37.25 181 ARG A C 1
ATOM 1388 O O . ARG A 1 181 ? 34.298 7.700 -15.532 1.00 37.25 181 ARG A O 1
ATOM 1395 N N . ASP A 1 182 ? 32.966 6.894 -17.137 1.00 39.81 182 ASP A N 1
ATOM 1396 C CA . ASP A 1 182 ? 32.125 8.051 -17.469 1.00 39.81 182 ASP A CA 1
ATOM 1397 C C . ASP A 1 182 ? 30.643 7.871 -17.067 1.00 39.81 182 ASP A C 1
ATOM 1399 O O . ASP A 1 182 ? 29.802 8.703 -17.389 1.00 39.81 182 ASP A O 1
ATOM 1403 N N . GLY A 1 183 ? 30.307 6.826 -16.300 1.00 35.97 183 GLY A N 1
ATOM 1404 C CA . GLY A 1 183 ? 28.998 6.713 -15.639 1.00 35.97 183 GLY A CA 1
ATOM 1405 C C . GLY A 1 183 ? 27.859 6.130 -16.486 1.00 35.97 183 GLY A C 1
ATOM 1406 O O . GLY A 1 183 ? 26.718 6.127 -16.028 1.00 35.97 183 GLY A O 1
ATOM 1407 N N . ALA A 1 184 ? 28.143 5.577 -17.669 1.00 35.34 184 ALA A N 1
ATOM 1408 C CA . ALA A 1 184 ? 27.174 4.824 -18.472 1.00 35.34 184 ALA A CA 1
ATOM 1409 C C . ALA A 1 184 ? 27.394 3.294 -18.366 1.00 35.34 184 ALA A C 1
ATOM 1411 O O . ALA A 1 184 ? 28.521 2.807 -18.310 1.00 35.34 184 ALA A O 1
ATOM 1412 N N . PHE A 1 185 ? 26.278 2.561 -18.289 1.00 33.78 185 PHE A N 1
ATOM 1413 C CA . PHE A 1 185 ? 26.061 1.201 -17.763 1.00 33.78 185 PHE A CA 1
ATOM 1414 C C . PHE A 1 185 ? 27.077 0.076 -18.075 1.00 33.78 185 PHE A C 1
ATOM 1416 O O . PHE A 1 185 ? 27.477 -0.150 -19.212 1.00 33.78 185 PHE A O 1
ATOM 1423 N N . SER A 1 186 ? 27.317 -0.753 -17.046 1.00 30.14 186 SER A N 1
ATOM 1424 C CA . SER A 1 186 ? 27.719 -2.168 -17.136 1.00 30.14 186 SER A CA 1
ATOM 1425 C C . SER A 1 186 ? 26.705 -3.008 -16.356 1.00 30.14 186 SER A C 1
ATOM 1427 O O . SER A 1 186 ? 26.358 -2.657 -15.228 1.00 30.14 186 SER A O 1
ATOM 1429 N N . CYS A 1 187 ? 26.271 -4.131 -16.935 1.00 32.19 187 CYS A N 1
ATOM 1430 C CA . CYS A 1 187 ? 25.433 -5.144 -16.288 1.00 32.19 187 CYS A CA 1
ATOM 1431 C C . CYS A 1 187 ? 26.095 -5.625 -14.987 1.00 32.19 187 CYS A C 1
ATOM 1433 O O . CYS A 1 187 ? 27.216 -6.129 -15.005 1.00 32.19 187 CYS A O 1
ATOM 1435 N N . GLY A 1 188 ? 25.422 -5.435 -13.857 1.00 28.00 188 GLY A N 1
ATOM 1436 C CA . GLY A 1 188 ? 25.933 -5.794 -12.540 1.00 28.00 188 GLY A CA 1
ATOM 1437 C C . GLY A 1 188 ? 24.904 -5.471 -11.471 1.00 28.00 188 GLY A C 1
ATOM 1438 O O . GLY A 1 188 ? 24.896 -4.364 -10.945 1.00 28.00 188 GLY A O 1
ATOM 1439 N N . GLY A 1 189 ? 24.042 -6.449 -11.186 1.00 29.86 189 GLY A N 1
ATOM 1440 C CA . GLY A 1 189 ? 23.069 -6.420 -10.099 1.00 29.86 189 GLY A CA 1
ATOM 1441 C C . GLY A 1 189 ? 21.960 -5.395 -10.305 1.00 29.86 189 GLY A C 1
ATOM 1442 O O . GLY A 1 189 ? 22.113 -4.226 -9.955 1.00 29.86 189 GLY A O 1
ATOM 1443 N N . VAL A 1 190 ? 20.806 -5.855 -10.792 1.00 31.78 190 VAL A N 1
ATOM 1444 C CA . VAL A 1 190 ? 19.531 -5.168 -10.572 1.00 31.78 190 VAL A CA 1
ATOM 1445 C C . VAL A 1 190 ? 19.331 -5.101 -9.058 1.00 31.78 190 VAL A C 1
ATOM 1447 O O . VAL A 1 190 ? 18.790 -6.009 -8.434 1.00 31.78 190 VAL A O 1
ATOM 1450 N N . ARG A 1 191 ? 19.855 -4.048 -8.423 1.00 35.78 191 ARG A N 1
ATOM 1451 C CA . ARG A 1 191 ? 19.448 -3.699 -7.070 1.00 35.78 191 ARG A CA 1
ATOM 1452 C C . ARG A 1 191 ? 17.998 -3.282 -7.183 1.00 35.78 191 ARG A C 1
ATOM 1454 O O . ARG A 1 191 ? 17.685 -2.251 -7.773 1.00 35.78 191 ARG A O 1
ATOM 1461 N N . ASN A 1 192 ? 17.152 -4.151 -6.652 1.00 33.44 192 ASN A N 1
ATOM 1462 C CA . ASN A 1 192 ? 15.757 -3.892 -6.394 1.00 33.44 192 ASN A CA 1
ATOM 1463 C C . ASN A 1 192 ? 15.596 -2.475 -5.789 1.00 33.44 192 ASN A C 1
ATOM 1465 O O . ASN A 1 192 ? 16.198 -2.204 -4.744 1.00 33.44 192 ASN A O 1
ATOM 1469 N N . PRO A 1 193 ? 14.822 -1.569 -6.412 1.00 37.41 193 PRO A N 1
ATOM 1470 C CA . PRO A 1 193 ? 14.517 -0.263 -5.843 1.00 37.41 193 PRO A CA 1
ATOM 1471 C C . PRO A 1 193 ? 13.618 -0.320 -4.597 1.00 37.41 193 PRO A C 1
ATOM 1473 O O . PRO A 1 193 ? 13.325 0.736 -4.052 1.00 37.41 193 PRO A O 1
ATOM 1476 N N . SER A 1 194 ? 13.268 -1.494 -4.048 1.00 36.88 194 SER A N 1
ATOM 1477 C CA . SER A 1 194 ? 12.653 -1.590 -2.707 1.00 36.88 194 SER A CA 1
ATOM 1478 C C . SER A 1 194 ? 13.491 -0.957 -1.578 1.00 36.88 194 SER A C 1
ATOM 1480 O O . SER A 1 194 ? 13.006 -0.851 -0.462 1.00 36.88 194 SER A O 1
ATOM 1482 N N . ALA A 1 195 ? 14.713 -0.480 -1.839 1.00 35.59 195 ALA A N 1
ATOM 1483 C CA . ALA A 1 195 ? 15.499 0.333 -0.910 1.00 35.59 195 ALA A CA 1
ATOM 1484 C C . ALA A 1 195 ? 15.150 1.842 -0.946 1.00 35.59 195 ALA A C 1
ATOM 1486 O O . ALA A 1 195 ? 16.032 2.684 -0.754 1.00 35.59 195 ALA A O 1
ATOM 1487 N N . ILE A 1 196 ? 13.876 2.215 -1.138 1.00 39.28 196 ILE A N 1
ATOM 1488 C CA . ILE A 1 196 ? 13.374 3.546 -0.736 1.00 39.28 196 ILE A CA 1
ATOM 1489 C C . ILE A 1 196 ? 13.152 3.519 0.787 1.00 39.28 196 ILE A C 1
ATOM 1491 O O . ILE A 1 196 ? 12.054 3.680 1.308 1.00 39.28 196 ILE A O 1
ATOM 1495 N N . SER A 1 197 ? 14.241 3.294 1.518 1.00 36.34 197 SER A N 1
ATOM 1496 C CA . SER A 1 197 ? 14.344 3.486 2.960 1.00 36.34 197 SER A CA 1
ATOM 1497 C C . SER A 1 197 ? 15.637 4.238 3.259 1.00 36.34 197 SER A C 1
ATOM 1499 O O . SER A 1 197 ? 16.640 3.706 3.732 1.00 36.34 197 SER A O 1
ATOM 1501 N N . ARG A 1 198 ? 15.611 5.547 2.973 1.00 40.22 198 ARG A N 1
ATOM 1502 C CA . ARG A 1 198 ? 16.392 6.529 3.737 1.00 40.22 198 ARG A CA 1
ATOM 1503 C C . ARG A 1 198 ? 15.807 7.942 3.661 1.00 40.22 198 ARG A C 1
ATOM 1505 O O . ARG A 1 198 ? 16.522 8.902 3.395 1.00 40.22 198 ARG A O 1
ATOM 1512 N N . ILE A 1 199 ? 14.518 8.091 3.958 1.00 41.66 199 ILE A N 1
ATOM 1513 C CA . ILE A 1 199 ? 14.049 9.341 4.569 1.00 41.66 199 ILE A CA 1
ATOM 1514 C C . ILE A 1 199 ? 14.199 9.129 6.077 1.00 41.66 199 ILE A C 1
ATOM 1516 O O . ILE A 1 199 ? 13.619 8.204 6.639 1.00 41.66 199 ILE A O 1
ATOM 1520 N N . ARG A 1 200 ? 15.093 9.905 6.700 1.00 37.78 200 ARG A N 1
ATOM 1521 C CA . ARG A 1 200 ? 15.506 9.787 8.107 1.00 37.78 200 ARG A CA 1
ATOM 1522 C C . ARG A 1 200 ? 14.293 9.659 9.047 1.00 37.78 200 ARG A C 1
ATOM 1524 O O . ARG A 1 200 ? 13.625 10.655 9.299 1.00 37.78 200 ARG A O 1
ATOM 1531 N N . ARG A 1 201 ? 14.081 8.489 9.658 1.00 42.25 201 ARG A N 1
ATOM 1532 C CA . ARG A 1 201 ? 13.486 8.435 11.002 1.00 42.25 201 ARG A CA 1
ATOM 1533 C C . ARG A 1 201 ? 14.626 8.684 11.987 1.00 42.25 201 ARG A C 1
ATOM 1535 O O . ARG A 1 201 ? 15.551 7.879 12.072 1.00 42.25 201 ARG A O 1
ATOM 1542 N N . GLY A 1 202 ? 14.612 9.836 12.656 1.00 31.73 202 GLY A N 1
ATOM 1543 C CA . GLY A 1 202 ? 15.400 10.015 13.876 1.00 31.73 202 GLY A CA 1
ATOM 1544 C C . GLY A 1 202 ? 14.888 9.053 14.956 1.00 31.73 202 GLY A C 1
ATOM 1545 O O . GLY A 1 202 ? 13.726 8.645 14.886 1.00 31.73 202 GLY A O 1
ATOM 1546 N N . PRO A 1 203 ? 15.726 8.645 15.921 1.00 32.91 203 PRO A N 1
ATOM 1547 C CA . PRO A 1 203 ? 15.289 7.759 16.989 1.00 32.91 203 PRO A CA 1
ATOM 1548 C C . PRO A 1 203 ? 14.243 8.484 17.841 1.00 32.91 203 PRO A C 1
ATOM 1550 O O . PRO A 1 203 ? 14.551 9.466 18.510 1.00 32.91 203 PRO A O 1
ATOM 1553 N N . SER A 1 204 ? 12.999 8.011 17.807 1.00 39.53 204 SER A N 1
ATOM 1554 C CA . SER A 1 204 ? 11.996 8.349 18.813 1.00 39.53 204 SER A CA 1
ATOM 1555 C C . SER A 1 204 ? 12.380 7.627 20.104 1.00 39.53 204 SER A C 1
ATOM 1557 O O . SER A 1 204 ? 12.113 6.432 20.251 1.00 39.53 204 SER A O 1
ATOM 1559 N N . GLY A 1 205 ? 13.093 8.333 20.983 1.00 34.97 205 GLY A N 1
ATOM 1560 C CA . GLY A 1 205 ? 13.286 7.922 22.370 1.00 34.97 205 GLY A CA 1
ATOM 1561 C C . GLY A 1 205 ? 11.956 7.949 23.137 1.00 34.97 205 GLY A C 1
ATOM 1562 O O . GLY A 1 205 ? 11.007 8.589 22.682 1.00 34.97 205 GLY A O 1
ATOM 1563 N N . PRO A 1 206 ? 11.855 7.227 24.263 1.00 43.94 206 PRO A N 1
ATOM 1564 C CA . PRO A 1 206 ? 10.683 7.298 25.121 1.00 43.94 206 PRO A CA 1
ATOM 1565 C C . PRO A 1 206 ? 10.727 8.614 25.910 1.00 43.94 206 PRO A C 1
ATOM 1567 O O . PRO A 1 206 ? 11.682 8.843 26.650 1.00 43.94 206 PRO A O 1
ATOM 1570 N N . ASP A 1 207 ? 9.717 9.466 25.742 1.00 37.72 207 ASP A N 1
ATOM 1571 C CA . ASP A 1 207 ? 9.509 10.619 26.624 1.00 37.72 207 ASP A CA 1
ATOM 1572 C C . ASP A 1 207 ? 8.711 10.191 27.880 1.00 37.72 207 ASP A C 1
ATOM 1574 O O . ASP A 1 207 ? 7.904 9.259 27.784 1.00 37.72 207 ASP A O 1
ATOM 1578 N N . PRO A 1 208 ? 8.992 10.813 29.045 1.00 51.62 208 PRO A N 1
ATOM 1579 C CA . PRO A 1 208 ? 8.630 10.341 30.390 1.00 51.62 208 PRO A CA 1
ATOM 1580 C C . PRO A 1 208 ? 7.146 10.448 30.767 1.00 51.62 208 PRO A C 1
ATOM 1582 O O . PRO A 1 208 ? 6.439 11.333 30.234 1.00 51.62 208 PRO A O 1
#